Protein AF-A0A7J8R2Y4-F1 (afdb_monomer_lite)

Organism: Gossypium davidsonii (NCBI:txid34287)

pLDDT: mean 79.08, std 17.57, range [30.62, 96.31]

InterPro domains:
  IPR013698 Squalene epoxidase [PF08491] (154-190)
  IPR036188 FAD/NAD(P)-binding domain superfamily [SSF51905] (24-170)
  IPR040125 Squalene monooxygenase [PTHR10835] (8-190)

Radius of gyration: 21.34 Å; chains: 1; bounding box: 46×31×68 Å

Foldseek 3Di:
DDADDDDPDDDDDPPPDQDEAEAEADFAAAPDLAQDQDPPPQKAFLVRVVVCVVLVLQPPQPWDFDFWDWDDDPNDIDIGGDPQVPHDPSRGMTGGGRRSSNNSNHVSQVPDPSHDGDYFAWQEFDDDPNDTQWTWTQHPVRDIDIHGDPHPYYHYHSPPPDNYVVVVDPDDDDDPDDDDDDDDPPDDDPDDDD

Sequence (194 aa):
EYCLNKTRNRKVDRRNAIEVIIVVAGSALAYTLGKPDKIVGELLQPGGYLKLLELDCVHEINAQRVFSYVLYKNGKNTRLSYTLKHFQSDVAGRSFHNGRFIQRMRHKAASLPNVSIEQGIMTSLIEENGTIKGVQYKTKGGRESSSYICSPYYIVCDNCFSNLRHSLCNPKVNVPSYFVSLVLENCKLLLVSK

Secondary structure (DSSP, 8-state):
--------S----TTS---EEEE-SSSSSSS-SSPP--SSS-EE-HHHHHHHHTTT-SSSS-PEEE-EEEEEETTEEEEEE---TTS-TT--EEE--HHHHHHHHHHHHHTSTT------EEEEEEEETTEEEEEEEE-TTS-EEEEE---SEEEE---TT-SSHHHHS-------------PPSSPPPTT---

Structure (mmCIF, N/CA/C/O backbone):
data_AF-A0A7J8R2Y4-F1
#
_entry.id   AF-A0A7J8R2Y4-F1
#
loop_
_atom_site.group_PDB
_atom_site.id
_atom_site.type_symbol
_atom_site.label_atom_id
_atom_site.label_alt_id
_atom_site.label_comp_id
_atom_site.label_asym_id
_atom_site.label_entity_id
_atom_site.label_seq_id
_atom_site.pdbx_PDB_ins_code
_atom_site.Cartn_x
_atom_site.Cartn_y
_atom_site.Cartn_z
_atom_site.occupancy
_atom_site.B_iso_or_equiv
_atom_site.auth_seq_id
_atom_site.auth_comp_id
_atom_site.auth_asym_id
_atom_site.auth_atom_id
_atom_site.pdbx_PDB_model_num
ATOM 1 N N . GLU A 1 1 ? 14.809 4.491 -33.473 1.00 31.02 1 GLU A N 1
ATOM 2 C CA . GLU A 1 1 ? 14.796 3.341 -34.404 1.00 31.02 1 GLU A CA 1
ATOM 3 C C . GLU A 1 1 ? 15.362 2.033 -33.829 1.00 31.02 1 GLU A C 1
ATOM 5 O O . GLU A 1 1 ? 15.277 1.017 -34.496 1.00 31.02 1 GLU A O 1
ATOM 10 N N . TYR A 1 2 ? 15.820 1.983 -32.571 1.00 30.62 2 TYR A N 1
ATOM 11 C CA . TYR A 1 2 ? 16.224 0.732 -31.913 1.00 30.62 2 TYR A CA 1
ATOM 12 C C . TYR A 1 2 ? 15.491 0.568 -30.580 1.00 30.62 2 TYR A C 1
ATOM 14 O O . TYR A 1 2 ? 15.956 1.061 -29.565 1.00 30.62 2 TYR A O 1
ATOM 22 N N . CYS A 1 3 ? 14.321 -0.072 -30.589 1.00 33.41 3 CYS A N 1
ATOM 23 C CA . CYS A 1 3 ? 13.648 -0.598 -29.39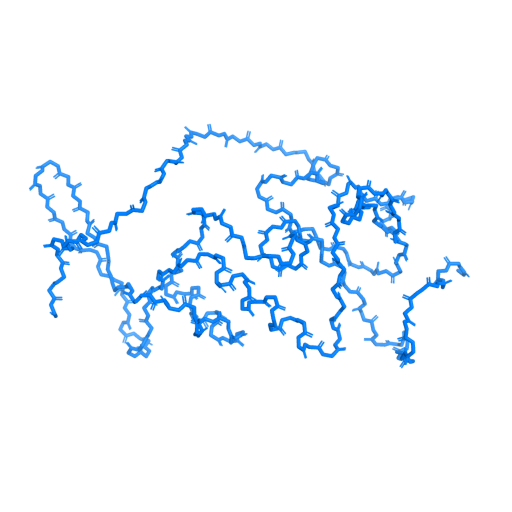2 1.00 33.41 3 CYS A CA 1
ATOM 24 C C . CYS A 1 3 ? 12.583 -1.611 -29.838 1.00 33.41 3 CYS A C 1
ATOM 26 O O . CYS A 1 3 ? 11.383 -1.361 -29.783 1.00 33.41 3 CYS A O 1
ATOM 28 N N . LEU A 1 4 ? 13.030 -2.752 -30.359 1.00 39.06 4 LEU A N 1
ATOM 29 C CA . LEU A 1 4 ? 12.187 -3.922 -30.576 1.00 39.06 4 LEU A CA 1
ATOM 30 C C . LEU A 1 4 ? 12.972 -5.136 -30.098 1.00 39.06 4 LEU A C 1
ATOM 32 O O . LEU A 1 4 ? 13.988 -5.471 -30.697 1.00 39.06 4 LEU A O 1
ATOM 36 N N . ASN A 1 5 ? 12.517 -5.745 -29.001 1.00 37.22 5 ASN A N 1
ATOM 37 C CA . ASN A 1 5 ? 12.321 -7.194 -28.878 1.00 37.22 5 ASN A CA 1
ATOM 38 C C . ASN A 1 5 ? 11.987 -7.589 -27.432 1.00 37.22 5 ASN A C 1
ATOM 40 O O . ASN A 1 5 ? 12.852 -8.051 -26.694 1.00 37.22 5 ASN A O 1
ATOM 44 N N . LYS A 1 6 ? 10.706 -7.481 -27.059 1.00 39.31 6 LYS A N 1
ATOM 45 C CA . LYS A 1 6 ? 9.957 -8.564 -26.393 1.00 39.31 6 LYS A CA 1
ATOM 46 C C . LYS A 1 6 ? 8.537 -8.111 -26.068 1.00 39.31 6 LYS A C 1
ATOM 48 O O . LYS A 1 6 ? 8.283 -7.514 -25.035 1.00 39.31 6 LYS A O 1
ATOM 53 N N . THR A 1 7 ? 7.590 -8.537 -26.887 1.00 36.56 7 THR A N 1
ATOM 54 C CA . THR A 1 7 ? 6.242 -8.832 -26.400 1.00 36.56 7 THR A CA 1
ATOM 55 C C . THR A 1 7 ? 5.723 -10.006 -27.209 1.00 36.56 7 THR A C 1
ATOM 57 O O . THR A 1 7 ? 5.643 -9.972 -28.435 1.00 36.56 7 THR A O 1
ATOM 60 N N . ARG A 1 8 ? 5.459 -11.113 -26.512 1.00 38.91 8 ARG A N 1
ATOM 61 C CA . ARG A 1 8 ? 4.866 -12.324 -27.080 1.00 38.91 8 ARG A CA 1
ATOM 62 C C . ARG A 1 8 ? 3.551 -11.965 -27.790 1.00 38.91 8 ARG A C 1
ATOM 64 O O . ARG A 1 8 ? 2.604 -11.539 -27.145 1.00 38.91 8 ARG A O 1
ATOM 71 N N . ASN A 1 9 ? 3.506 -12.196 -29.101 1.00 33.66 9 ASN A N 1
ATOM 72 C CA . ASN A 1 9 ? 2.323 -12.527 -29.908 1.00 33.66 9 ASN A CA 1
ATOM 73 C C . ASN A 1 9 ? 1.029 -11.701 -29.758 1.00 33.66 9 ASN A C 1
ATOM 75 O O . ASN A 1 9 ? -0.053 -12.240 -29.990 1.00 33.66 9 ASN A O 1
ATOM 79 N N . ARG A 1 10 ? 1.086 -10.392 -29.493 1.00 38.53 10 ARG A N 1
ATOM 80 C CA . ARG A 1 10 ? -0.065 -9.510 -29.766 1.00 38.53 10 ARG A CA 1
ATOM 81 C C . ARG A 1 10 ? 0.382 -8.227 -30.457 1.00 38.53 10 ARG A C 1
ATOM 83 O O . ARG A 1 10 ? 1.209 -7.491 -29.932 1.00 38.53 10 ARG A O 1
ATOM 90 N N . LYS A 1 11 ? -0.169 -7.973 -31.652 1.00 31.45 11 LYS A N 1
ATOM 91 C CA . LYS A 1 11 ? -0.080 -6.671 -32.326 1.00 31.45 11 LYS A CA 1
ATOM 92 C C . LYS A 1 11 ? -0.837 -5.659 -31.463 1.00 31.45 11 LYS A C 1
ATOM 94 O O . LYS A 1 11 ? -2.062 -5.688 -31.437 1.00 31.45 11 LYS A O 1
ATOM 99 N N . VAL A 1 12 ? -0.112 -4.806 -30.749 1.00 43.75 12 VAL A N 1
ATOM 100 C CA . VAL A 1 12 ? -0.681 -3.627 -30.089 1.00 43.75 12 VAL A CA 1
ATOM 101 C C . VAL A 1 12 ? -0.644 -2.476 -31.096 1.00 43.75 12 VAL A C 1
ATOM 103 O O . VAL A 1 12 ? 0.396 -2.220 -31.708 1.00 43.75 12 VAL A O 1
ATOM 106 N N . ASP A 1 13 ? -1.790 -1.829 -31.319 1.00 38.00 13 ASP A N 1
ATOM 107 C CA . ASP A 1 13 ? -1.894 -0.654 -32.185 1.00 38.00 13 ASP A CA 1
ATOM 108 C C . ASP A 1 13 ? -1.069 0.501 -31.595 1.00 38.00 13 ASP A C 1
ATOM 110 O O . ASP A 1 13 ? -1.286 0.952 -30.469 1.00 38.00 13 ASP A O 1
ATOM 114 N N . ARG A 1 14 ? -0.076 0.952 -32.367 1.00 47.59 14 ARG A N 1
ATOM 115 C CA . ARG A 1 14 ? 1.013 1.835 -31.926 1.00 47.59 14 ARG A CA 1
ATOM 116 C C . ARG A 1 14 ? 0.578 3.279 -31.674 1.00 47.59 14 ARG A C 1
ATOM 118 O O . ARG A 1 14 ? 1.374 4.048 -31.149 1.00 47.59 14 ARG A O 1
ATOM 125 N N . ARG A 1 15 ? -0.639 3.672 -32.066 1.00 40.38 15 ARG A N 1
ATOM 126 C CA . ARG A 1 15 ? -1.083 5.076 -31.973 1.00 40.38 15 ARG A CA 1
ATOM 127 C C . ARG A 1 15 ? -1.743 5.441 -30.642 1.00 40.38 15 ARG A C 1
ATOM 129 O O . ARG A 1 15 ? -1.793 6.623 -30.337 1.00 40.38 15 ARG A O 1
ATOM 136 N N . ASN A 1 16 ? -2.177 4.459 -29.845 1.00 36.16 16 ASN A N 1
ATOM 137 C CA . ASN A 1 16 ? -2.926 4.695 -28.598 1.00 36.16 16 ASN A CA 1
ATOM 138 C C . ASN A 1 16 ? -2.382 3.941 -27.367 1.00 36.16 16 ASN A C 1
ATOM 140 O O . ASN A 1 16 ? -3.009 3.959 -26.309 1.00 36.16 16 ASN A O 1
ATOM 144 N N . ALA A 1 17 ? -1.235 3.265 -27.473 1.00 45.03 17 ALA A N 1
ATOM 145 C CA . ALA A 1 17 ? -0.653 2.526 -26.356 1.00 45.03 17 ALA A CA 1
ATOM 146 C C . ALA A 1 17 ? 0.289 3.422 -25.540 1.00 45.03 17 ALA A C 1
ATOM 148 O O . ALA A 1 17 ? 1.460 3.581 -25.877 1.00 45.03 17 ALA A O 1
ATOM 149 N N . ILE A 1 18 ? -0.217 4.005 -24.451 1.00 52.28 18 ILE A N 1
ATOM 150 C CA . ILE A 1 18 ? 0.649 4.551 -23.401 1.00 52.28 18 ILE A CA 1
ATOM 151 C C . ILE A 1 18 ? 1.153 3.355 -22.591 1.00 52.28 18 ILE A C 1
ATOM 153 O O . ILE A 1 18 ? 0.448 2.836 -21.728 1.00 52.28 18 ILE A O 1
ATOM 157 N N . GLU A 1 19 ? 2.365 2.890 -22.882 1.00 55.72 19 GLU A N 1
ATOM 158 C CA . GLU A 1 19 ? 3.060 1.975 -21.978 1.00 55.72 19 GLU A CA 1
ATOM 159 C C . GLU A 1 19 ? 3.431 2.763 -20.720 1.00 55.72 19 GLU A C 1
ATOM 161 O O . GLU A 1 19 ? 4.116 3.777 -20.812 1.00 55.72 19 GLU A O 1
ATOM 166 N N . VAL A 1 20 ? 2.957 2.338 -19.549 1.00 56.91 20 VAL A N 1
ATOM 167 C CA . VAL A 1 20 ? 3.334 2.908 -18.248 1.00 56.91 20 VAL A CA 1
ATOM 168 C C . VAL A 1 20 ? 4.030 1.814 -17.460 1.00 56.91 20 VAL A C 1
ATOM 170 O O . VAL A 1 20 ? 3.440 0.762 -17.208 1.00 56.91 20 VAL A O 1
ATOM 173 N N . ILE A 1 21 ? 5.271 2.053 -17.046 1.00 59.53 21 ILE A N 1
ATOM 174 C CA . ILE A 1 21 ? 5.995 1.097 -16.205 1.00 59.53 21 ILE A CA 1
ATOM 175 C C . ILE A 1 21 ? 5.813 1.504 -14.759 1.00 59.53 21 ILE A C 1
ATOM 177 O O . ILE A 1 21 ? 6.258 2.574 -14.349 1.00 59.53 21 ILE A O 1
ATOM 181 N N . ILE A 1 22 ? 5.200 0.623 -13.974 1.00 59.84 22 ILE A N 1
ATOM 182 C CA . ILE A 1 22 ? 5.113 0.792 -12.528 1.00 59.84 22 ILE A CA 1
ATOM 183 C C . ILE A 1 22 ? 6.164 -0.102 -11.877 1.00 59.84 22 ILE A C 1
ATOM 185 O O . ILE A 1 22 ? 6.022 -1.323 -11.789 1.00 59.84 22 ILE A O 1
ATOM 189 N N . VAL A 1 23 ? 7.229 0.520 -11.392 1.00 54.66 23 VAL A N 1
ATOM 190 C CA . VAL A 1 23 ? 8.287 -0.135 -10.630 1.00 54.66 23 VAL A CA 1
ATOM 191 C C . VAL A 1 23 ? 7.820 -0.267 -9.186 1.00 54.66 23 VAL A C 1
ATOM 193 O O . VAL A 1 23 ? 7.888 0.685 -8.414 1.00 54.66 23 VAL A O 1
ATOM 196 N N . VAL A 1 24 ? 7.325 -1.446 -8.804 1.00 54.19 24 VAL A N 1
ATOM 197 C CA . VAL A 1 24 ? 6.809 -1.678 -7.446 1.00 54.19 24 VAL A CA 1
ATOM 198 C C . VAL A 1 24 ? 7.671 -2.659 -6.670 1.00 54.19 24 VAL A C 1
ATOM 200 O O . VAL A 1 24 ? 7.418 -3.867 -6.688 1.00 54.19 24 VAL A O 1
ATOM 203 N N . ALA A 1 25 ? 8.608 -2.152 -5.870 1.00 48.44 25 ALA A N 1
ATOM 204 C CA . ALA A 1 25 ? 9.177 -2.962 -4.800 1.00 48.44 25 ALA A CA 1
ATOM 205 C C . ALA A 1 25 ? 8.271 -2.894 -3.556 1.00 48.44 25 ALA A C 1
ATOM 207 O O . ALA A 1 25 ? 8.458 -2.036 -2.708 1.00 48.44 25 ALA A O 1
ATOM 208 N N . GLY A 1 26 ? 7.271 -3.779 -3.420 1.00 47.34 26 GLY A N 1
ATOM 209 C CA . GLY A 1 26 ? 6.787 -4.173 -2.082 1.00 47.34 26 GLY A CA 1
ATOM 210 C C . GLY A 1 26 ? 5.311 -4.011 -1.707 1.00 47.34 26 GLY A C 1
ATOM 211 O O . GLY A 1 26 ? 4.992 -4.394 -0.581 1.00 47.34 26 GLY A O 1
ATOM 212 N N . SER A 1 27 ? 4.414 -3.502 -2.559 1.00 44.28 27 SER A N 1
ATOM 213 C CA . SER A 1 27 ? 3.004 -3.331 -2.132 1.00 44.28 27 SER A CA 1
ATOM 214 C C . SER A 1 27 ? 1.924 -3.428 -3.213 1.00 44.28 27 SER A C 1
ATOM 216 O O . SER A 1 27 ? 0.761 -3.489 -2.859 1.00 44.28 27 SER A O 1
ATOM 218 N N . ALA A 1 28 ? 2.240 -3.544 -4.504 1.00 42.62 28 ALA A N 1
ATOM 219 C CA . ALA A 1 28 ? 1.185 -3.747 -5.506 1.00 42.62 28 ALA A CA 1
ATOM 220 C C . ALA A 1 28 ? 1.566 -4.673 -6.664 1.00 42.62 28 ALA A C 1
ATOM 222 O O . ALA A 1 28 ? 0.746 -5.515 -6.997 1.00 42.62 28 ALA A O 1
ATOM 223 N N . LEU A 1 29 ? 2.779 -4.609 -7.240 1.00 47.06 29 LEU A N 1
ATOM 224 C CA . LEU A 1 29 ? 2.995 -5.255 -8.550 1.00 47.06 29 LEU A CA 1
ATOM 225 C C . LEU A 1 29 ? 4.285 -6.063 -8.798 1.00 47.06 29 LEU A C 1
ATOM 227 O O . LEU A 1 29 ? 4.238 -6.851 -9.730 1.00 47.06 29 LEU A O 1
ATOM 231 N N . ALA A 1 30 ? 5.386 -5.993 -8.024 1.00 46.19 30 ALA A N 1
ATOM 232 C CA . ALA A 1 30 ? 6.593 -6.751 -8.445 1.00 46.19 30 ALA A CA 1
ATOM 233 C C . ALA A 1 30 ? 7.524 -7.353 -7.370 1.00 46.19 30 ALA A C 1
ATOM 235 O O . ALA A 1 30 ? 8.385 -8.164 -7.707 1.00 46.19 30 ALA A O 1
ATOM 236 N N . TYR A 1 31 ? 7.355 -7.073 -6.075 1.00 47.47 31 TYR A N 1
ATOM 237 C CA . TYR A 1 31 ? 8.226 -7.685 -5.056 1.00 47.47 31 TYR A CA 1
ATOM 238 C C . TYR A 1 31 ? 7.649 -8.996 -4.528 1.00 47.47 31 TYR A C 1
ATOM 240 O O . TYR A 1 31 ? 6.675 -8.950 -3.780 1.00 47.47 31 TYR A O 1
ATOM 248 N N . THR A 1 32 ? 8.255 -10.111 -4.958 1.00 54.44 32 THR A N 1
ATOM 249 C CA . THR A 1 32 ? 7.901 -11.517 -4.673 1.00 54.44 32 THR A CA 1
ATOM 250 C C . THR A 1 32 ? 6.415 -11.847 -4.877 1.00 54.44 32 THR A C 1
ATOM 252 O O . THR A 1 32 ? 5.540 -11.349 -4.182 1.00 54.44 32 THR A O 1
ATOM 255 N N . LEU A 1 33 ? 6.092 -12.752 -5.811 1.00 57.50 33 LEU A N 1
ATOM 256 C CA . LEU A 1 33 ? 4.698 -13.183 -6.042 1.00 57.50 33 LEU A CA 1
ATOM 257 C C . LEU A 1 33 ? 4.049 -13.871 -4.822 1.00 57.50 33 LEU A C 1
ATOM 259 O O . LEU A 1 33 ? 2.834 -14.038 -4.788 1.00 57.50 33 LEU A O 1
ATOM 263 N N . GLY A 1 34 ? 4.837 -14.237 -3.807 1.00 65.44 34 GLY A N 1
ATOM 264 C CA . GLY A 1 34 ? 4.325 -14.722 -2.529 1.00 65.44 34 GLY A CA 1
ATOM 265 C C . GLY A 1 34 ? 3.565 -13.651 -1.743 1.00 65.44 34 GLY A C 1
ATOM 266 O O . GLY A 1 34 ? 3.731 -12.447 -1.954 1.00 65.44 34 GLY A O 1
ATOM 267 N N . LYS A 1 35 ? 2.729 -14.109 -0.810 1.00 73.69 35 LYS A N 1
ATOM 268 C CA . LYS A 1 35 ? 2.004 -13.255 0.131 1.00 73.69 35 LYS A CA 1
ATOM 269 C C . LYS A 1 35 ? 3.007 -12.518 1.040 1.00 73.69 35 LYS A C 1
ATOM 271 O O . LYS A 1 35 ? 3.772 -13.193 1.726 1.00 73.69 35 LYS A O 1
ATOM 276 N N . PRO A 1 36 ? 3.018 -11.172 1.072 1.00 77.19 36 PRO A N 1
ATOM 277 C CA . PRO A 1 36 ? 3.853 -10.431 2.012 1.00 77.19 36 PRO A CA 1
ATOM 278 C C . PRO A 1 36 ? 3.469 -10.728 3.463 1.00 77.19 36 PRO A C 1
ATOM 280 O O . PRO A 1 36 ? 2.281 -10.797 3.782 1.00 77.19 36 PRO A O 1
ATOM 283 N N . ASP A 1 37 ? 4.471 -10.831 4.329 1.00 83.25 37 ASP A N 1
ATOM 284 C CA . ASP A 1 37 ? 4.294 -10.884 5.778 1.00 83.25 37 ASP A CA 1
ATOM 285 C C . ASP A 1 37 ? 4.874 -9.604 6.388 1.00 83.25 37 ASP A C 1
ATOM 287 O O . ASP A 1 37 ? 6.088 -9.387 6.382 1.00 83.25 37 ASP A O 1
ATOM 291 N N . LYS A 1 38 ? 3.990 -8.668 6.742 1.00 83.94 38 LYS A N 1
ATOM 292 C CA . LYS A 1 38 ? 4.334 -7.302 7.155 1.00 83.94 38 LYS A CA 1
ATOM 293 C C . LYS A 1 38 ? 3.298 -6.785 8.143 1.00 83.94 38 LYS A C 1
ATOM 295 O O . LYS A 1 38 ? 2.108 -6.983 7.943 1.00 83.94 38 LYS A O 1
ATOM 300 N N . ILE A 1 39 ? 3.766 -6.003 9.112 1.00 84.94 39 ILE A N 1
ATOM 301 C CA . ILE A 1 39 ? 2.928 -5.347 10.130 1.00 84.94 39 ILE A CA 1
ATOM 302 C C . ILE A 1 39 ? 2.321 -4.015 9.651 1.00 84.94 39 ILE A C 1
ATOM 304 O O . ILE A 1 39 ? 1.485 -3.417 10.320 1.00 84.94 39 ILE A O 1
ATOM 308 N N . VAL A 1 40 ? 2.793 -3.492 8.515 1.00 87.88 40 VAL A N 1
ATOM 309 C CA . VAL A 1 40 ? 2.416 -2.169 7.999 1.00 87.88 40 VAL A CA 1
ATOM 310 C C . VAL A 1 40 ? 1.207 -2.291 7.077 1.00 87.88 40 VAL A C 1
ATOM 312 O O . VAL A 1 40 ? 1.150 -3.184 6.236 1.00 87.88 40 VAL A O 1
ATOM 315 N N . GLY A 1 41 ? 0.278 -1.336 7.172 1.00 88.44 41 GLY A N 1
ATOM 316 C CA . GLY A 1 41 ? -0.846 -1.233 6.236 1.00 88.44 41 GLY A CA 1
ATOM 317 C C . GLY A 1 41 ? -1.939 -2.275 6.474 1.00 88.44 41 GLY A C 1
ATOM 318 O O . GLY A 1 41 ? -2.514 -2.780 5.513 1.00 88.44 41 GLY A O 1
ATOM 319 N N . GLU A 1 42 ? -2.195 -2.605 7.741 1.00 92.81 42 GLU A N 1
ATOM 320 C CA . GLU A 1 42 ? -3.251 -3.537 8.162 1.00 92.81 42 GLU A CA 1
ATOM 321 C C . GLU A 1 42 ? -4.560 -2.843 8.561 1.00 92.81 42 GLU A C 1
ATOM 323 O O . GLU A 1 42 ? -5.536 -3.518 8.859 1.00 92.81 42 GLU A O 1
ATOM 328 N N . LEU A 1 43 ? -4.616 -1.505 8.541 1.00 94.12 43 LEU A N 1
ATOM 329 C CA . LEU A 1 43 ? -5.827 -0.737 8.832 1.00 94.12 43 LEU A CA 1
ATOM 330 C C . LEU A 1 43 ? -6.109 0.293 7.740 1.00 94.12 43 LEU A C 1
ATOM 332 O O . LEU A 1 43 ? -5.338 1.227 7.520 1.00 94.12 43 LEU A O 1
ATOM 336 N N . LEU A 1 44 ? -7.263 0.147 7.104 1.00 93.06 44 LEU A N 1
ATOM 337 C CA . LEU A 1 44 ? -7.790 1.055 6.103 1.00 93.06 44 LEU A CA 1
ATOM 338 C C . LEU A 1 44 ? -8.853 1.960 6.726 1.00 93.06 44 LEU A C 1
ATOM 340 O O . LEU A 1 44 ? -9.829 1.485 7.308 1.00 93.06 44 LEU A O 1
ATOM 344 N N . GLN A 1 45 ? -8.673 3.271 6.583 1.00 93.75 45 GLN A N 1
ATOM 345 C CA . GLN A 1 45 ? -9.659 4.260 7.025 1.00 93.75 45 GLN A CA 1
ATOM 346 C C . GLN A 1 45 ? -10.924 4.206 6.149 1.00 93.75 45 GLN A C 1
ATOM 348 O O . GLN A 1 45 ? -10.819 3.825 4.980 1.00 93.75 45 GLN A O 1
ATOM 353 N N . PRO A 1 46 ? -12.099 4.653 6.641 1.00 93.25 46 PRO A N 1
ATOM 354 C CA . PRO A 1 46 ? -13.345 4.636 5.866 1.00 93.25 46 PRO A CA 1
ATOM 355 C C . PRO A 1 46 ? -13.230 5.283 4.476 1.00 93.25 46 PRO A C 1
ATOM 357 O O . PRO A 1 46 ? -13.707 4.727 3.493 1.00 93.25 46 PRO A O 1
ATOM 360 N N . GLY A 1 47 ? -12.531 6.419 4.365 1.00 90.94 47 GLY A N 1
ATOM 361 C CA . GLY A 1 47 ? -12.302 7.079 3.074 1.00 90.94 47 GLY A CA 1
ATOM 362 C C . GLY A 1 47 ? -11.442 6.253 2.110 1.00 90.94 47 GLY A C 1
ATOM 363 O O . GLY A 1 47 ? -11.731 6.188 0.919 1.00 90.94 47 GLY A O 1
ATOM 364 N N . GLY A 1 48 ? -10.422 5.560 2.627 1.00 89.94 48 GLY A N 1
ATOM 365 C CA . GLY A 1 48 ? -9.614 4.636 1.829 1.00 89.94 48 GLY A CA 1
ATOM 366 C C . GLY A 1 48 ? -10.407 3.402 1.398 1.00 89.94 48 GLY A C 1
ATOM 367 O O . GLY A 1 48 ? -10.255 2.938 0.272 1.00 89.94 48 GLY A O 1
ATOM 368 N N . TYR A 1 49 ? -11.300 2.909 2.259 1.00 90.81 49 TYR A N 1
ATOM 369 C CA . TYR A 1 49 ? -12.224 1.825 1.928 1.00 90.81 49 TYR A CA 1
ATOM 370 C C . TYR A 1 49 ? -13.158 2.208 0.780 1.00 90.81 49 TYR A C 1
ATOM 372 O O . TYR A 1 49 ? -13.245 1.459 -0.188 1.00 90.81 49 TYR A O 1
ATOM 380 N N . LEU A 1 50 ? -13.760 3.399 0.828 1.00 89.38 50 LEU A N 1
ATOM 381 C CA . LEU A 1 50 ? -14.593 3.917 -0.262 1.00 89.38 50 LEU A CA 1
ATOM 382 C C . LEU A 1 50 ? -13.848 3.959 -1.598 1.00 89.38 50 LEU A C 1
ATOM 384 O O . LEU A 1 50 ? -14.390 3.546 -2.616 1.00 89.38 50 LEU A O 1
ATOM 388 N N . LYS A 1 51 ? -12.590 4.407 -1.592 1.00 87.44 51 LYS A N 1
ATOM 389 C CA . LYS A 1 51 ? -11.776 4.459 -2.813 1.00 87.44 51 LYS A CA 1
ATOM 390 C C . LYS A 1 51 ? -11.400 3.075 -3.333 1.00 87.44 51 LYS A C 1
ATOM 392 O O . LYS A 1 51 ? -11.383 2.856 -4.536 1.00 87.44 51 LYS A O 1
ATOM 397 N N . LEU A 1 52 ? -11.116 2.130 -2.443 1.00 87.56 52 LEU A N 1
ATOM 398 C CA . LEU A 1 52 ? -10.719 0.776 -2.831 1.00 87.56 52 LEU A CA 1
ATOM 399 C C . LEU A 1 52 ? -11.901 -0.151 -3.154 1.00 87.56 52 LEU A C 1
ATOM 401 O O . LEU A 1 52 ? -11.682 -1.199 -3.765 1.00 87.56 52 LEU A O 1
ATOM 405 N N . LEU A 1 53 ? -13.133 0.233 -2.805 1.00 87.12 53 LEU A N 1
ATOM 406 C CA . LEU A 1 53 ? -14.347 -0.407 -3.317 1.00 87.12 53 LEU A CA 1
ATOM 407 C C . LEU A 1 53 ? -14.428 -0.299 -4.844 1.00 87.12 53 LEU A C 1
ATOM 409 O O . LEU A 1 53 ? -14.745 -1.285 -5.501 1.00 87.12 53 LEU A O 1
ATOM 413 N N . GLU A 1 54 ? -14.048 0.852 -5.410 1.00 85.88 54 GLU A N 1
ATOM 414 C CA . GLU A 1 54 ? -14.015 1.077 -6.865 1.00 85.88 54 GLU A CA 1
ATOM 415 C C . GLU A 1 54 ? -13.040 0.118 -7.585 1.00 85.88 54 GLU A C 1
ATOM 417 O O . GLU A 1 54 ? -13.214 -0.181 -8.764 1.00 85.88 54 GLU A O 1
ATOM 422 N N . LEU A 1 55 ? -12.029 -0.399 -6.873 1.00 81.19 55 LEU A N 1
ATOM 423 C CA . LEU A 1 55 ? -11.013 -1.310 -7.413 1.00 81.19 55 LEU A CA 1
ATOM 424 C C . LEU A 1 55 ? -11.308 -2.796 -7.159 1.00 81.19 55 LEU A C 1
ATOM 426 O O . LEU A 1 55 ? -10.550 -3.644 -7.636 1.00 81.19 55 LEU A O 1
ATOM 430 N N . ASP A 1 56 ? -12.371 -3.135 -6.419 1.00 84.56 56 ASP A N 1
ATOM 431 C CA . ASP A 1 56 ? -12.766 -4.525 -6.135 1.00 84.56 56 ASP A CA 1
ATOM 432 C C . ASP A 1 56 ? -11.616 -5.369 -5.524 1.00 84.56 56 ASP A C 1
ATOM 434 O O . ASP A 1 56 ? -11.289 -6.486 -5.939 1.00 84.56 56 ASP A O 1
ATOM 438 N N . CYS A 1 57 ? -10.927 -4.780 -4.539 1.00 84.94 57 CYS A N 1
ATOM 439 C CA . CYS A 1 57 ? -9.763 -5.387 -3.873 1.00 84.94 57 CYS A CA 1
ATOM 440 C C . CYS A 1 57 ? -9.929 -5.572 -2.357 1.00 84.94 57 CYS A C 1
ATOM 442 O O . CYS A 1 57 ? -9.006 -6.030 -1.686 1.00 84.94 57 CYS A O 1
ATOM 444 N N . VAL A 1 58 ? -11.088 -5.205 -1.807 1.00 86.94 58 VAL A N 1
ATOM 445 C CA . VAL A 1 58 ? -11.358 -5.178 -0.354 1.00 86.94 58 VAL A CA 1
ATOM 446 C C . VAL A 1 58 ? -12.258 -6.319 0.124 1.00 86.94 58 VAL A C 1
ATOM 448 O O . VAL A 1 58 ? -12.492 -6.462 1.324 1.00 86.94 58 VAL A O 1
ATOM 451 N N . HIS A 1 59 ? -12.739 -7.147 -0.802 1.00 87.06 59 HIS A N 1
ATOM 452 C CA . HIS A 1 59 ? -13.486 -8.367 -0.513 1.00 87.06 59 HIS A CA 1
ATOM 453 C C . HIS A 1 59 ? -12.536 -9.567 -0.391 1.00 87.06 59 HIS A C 1
ATOM 455 O O . HIS A 1 59 ? -11.413 -9.530 -0.885 1.00 87.06 59 HIS A O 1
ATOM 461 N N . GLU A 1 60 ? -12.976 -10.623 0.303 1.00 87.56 60 GLU A N 1
ATOM 462 C CA . GLU A 1 60 ? -12.245 -11.904 0.432 1.00 87.56 60 GLU A CA 1
ATOM 463 C C . GLU A 1 60 ? -10.884 -11.823 1.156 1.00 87.56 60 GLU A C 1
ATOM 465 O O . GLU A 1 60 ? -10.106 -12.773 1.161 1.00 87.56 60 GLU A O 1
ATOM 470 N N . ILE A 1 61 ? -10.597 -10.714 1.842 1.00 91.38 61 ILE A N 1
ATOM 471 C CA . ILE A 1 61 ? -9.359 -10.532 2.625 1.00 91.38 61 ILE A CA 1
ATOM 472 C C . ILE A 1 61 ? -9.543 -10.819 4.123 1.00 91.38 61 ILE A C 1
ATOM 474 O O . ILE A 1 61 ? -8.611 -10.638 4.910 1.00 91.38 61 ILE A O 1
ATOM 478 N N . ASN A 1 62 ? -10.732 -11.299 4.517 1.00 91.38 62 ASN A N 1
ATOM 479 C CA . ASN A 1 62 ? -11.154 -11.495 5.909 1.00 91.38 62 ASN A CA 1
ATOM 480 C C . ASN A 1 62 ? -11.023 -10.211 6.750 1.00 91.38 62 ASN A C 1
ATOM 482 O O . ASN A 1 62 ? -10.501 -10.234 7.867 1.00 91.38 62 ASN A O 1
ATOM 486 N N . ALA A 1 63 ? -11.429 -9.077 6.174 1.00 93.06 63 ALA A N 1
ATOM 487 C CA . ALA A 1 63 ? -11.349 -7.798 6.857 1.00 93.06 63 ALA A CA 1
ATOM 488 C C . ALA A 1 63 ? -12.380 -7.694 7.984 1.00 93.06 63 ALA A C 1
ATOM 490 O O . ALA A 1 63 ? -13.563 -7.971 7.799 1.00 93.06 63 ALA A O 1
ATOM 491 N N . GLN A 1 64 ? -11.925 -7.217 9.135 1.00 92.69 64 GLN A N 1
ATOM 492 C CA . GLN A 1 64 ? -12.755 -6.836 10.264 1.00 92.69 64 GLN A CA 1
ATOM 493 C C . GLN A 1 64 ? -13.200 -5.387 10.111 1.00 92.69 64 GLN A C 1
ATOM 495 O O . GLN A 1 64 ? -12.403 -4.510 9.771 1.00 92.69 64 GLN A O 1
ATOM 500 N N . ARG A 1 65 ? -14.476 -5.118 10.377 1.00 92.12 65 ARG A N 1
ATOM 501 C CA . ARG A 1 65 ? -15.000 -3.750 10.371 1.00 92.12 65 ARG A CA 1
ATOM 502 C C . ARG A 1 65 ? -14.518 -3.003 11.610 1.00 92.12 65 ARG A C 1
ATOM 504 O O . ARG A 1 65 ? -14.571 -3.530 12.717 1.00 92.12 65 ARG A O 1
ATOM 511 N N . VAL A 1 66 ? -14.083 -1.765 11.415 1.00 92.06 66 VAL A N 1
ATOM 512 C CA . VAL A 1 66 ? -13.635 -0.867 12.482 1.00 92.06 66 VAL A CA 1
ATOM 513 C C . VAL A 1 66 ? -14.538 0.357 12.474 1.00 92.06 66 VAL A C 1
ATOM 515 O O . VAL A 1 66 ? -14.557 1.110 11.507 1.00 92.06 66 VAL A O 1
ATOM 518 N N . PHE A 1 67 ? -15.310 0.550 13.540 1.00 90.44 67 PHE A N 1
ATOM 519 C CA . PHE A 1 67 ? -16.295 1.639 13.637 1.00 90.44 67 PHE A CA 1
ATOM 520 C C . PHE A 1 67 ? -15.801 2.832 14.458 1.00 90.44 67 PHE A C 1
ATOM 522 O O . PHE A 1 67 ? -16.333 3.938 14.360 1.00 90.44 67 PHE A O 1
ATOM 529 N N . SER A 1 68 ? -14.809 2.598 15.310 1.00 90.31 68 SER A N 1
ATOM 530 C CA . SER A 1 68 ? -14.331 3.572 16.278 1.00 90.31 68 SER A CA 1
ATOM 531 C C . SER A 1 68 ? -12.972 3.170 16.827 1.00 90.31 68 SER A C 1
ATOM 533 O O . SER A 1 68 ? -12.606 1.996 16.788 1.00 90.31 68 SER A O 1
ATOM 535 N N . TYR A 1 69 ? -12.297 4.131 17.443 1.00 90.81 69 TYR A N 1
ATOM 536 C CA . TYR A 1 69 ? -11.158 3.905 18.323 1.00 90.81 69 TYR A CA 1
ATOM 537 C C . TYR A 1 69 ? -11.561 4.110 19.778 1.00 90.81 69 TYR A C 1
ATOM 539 O O . TYR A 1 69 ? -12.510 4.839 20.071 1.00 90.81 69 TYR A O 1
ATOM 547 N N . VAL A 1 70 ? -10.805 3.511 20.691 1.00 91.56 70 VAL A N 1
ATOM 548 C CA . VAL A 1 70 ? -10.842 3.879 22.106 1.00 91.56 70 VAL A CA 1
ATOM 549 C C . VAL A 1 70 ? -9.481 4.433 22.485 1.00 91.56 70 VAL A C 1
ATOM 551 O O . VAL A 1 70 ? -8.459 3.797 22.235 1.00 91.56 70 VAL A O 1
ATOM 554 N N . LEU A 1 71 ? -9.475 5.614 23.096 1.00 92.56 71 LEU A N 1
ATOM 555 C CA . LEU A 1 71 ? -8.282 6.195 23.692 1.00 92.56 71 LEU A CA 1
ATOM 556 C C . LEU A 1 71 ? -8.279 5.916 25.189 1.00 92.56 71 LEU A C 1
ATOM 558 O O . LEU A 1 71 ? -9.261 6.216 25.865 1.00 92.56 71 LEU A O 1
ATOM 562 N N . TYR A 1 72 ? -7.166 5.396 25.699 1.00 91.00 72 TYR A N 1
ATOM 563 C CA . TYR A 1 72 ? -6.933 5.173 27.123 1.00 91.00 72 TYR A CA 1
ATOM 564 C C . TYR A 1 72 ? -5.831 6.117 27.608 1.00 91.00 72 TYR A C 1
ATOM 566 O O . TYR A 1 72 ? -4.756 6.173 27.011 1.00 91.00 72 TYR A O 1
ATOM 574 N N . LYS A 1 73 ? -6.086 6.870 28.682 1.00 94.38 73 LYS A N 1
ATOM 575 C CA . LYS A 1 73 ? -5.099 7.770 29.297 1.00 94.38 73 LYS A CA 1
ATOM 576 C C . LYS A 1 73 ? -5.387 7.926 30.787 1.00 94.38 73 LYS A C 1
ATOM 578 O O . LYS A 1 73 ? -6.487 8.323 31.160 1.00 94.38 73 LYS A O 1
ATOM 583 N N . ASN A 1 74 ? -4.390 7.660 31.634 1.00 95.25 74 ASN A N 1
ATOM 584 C CA . ASN A 1 74 ? -4.450 7.863 33.090 1.00 95.25 74 ASN A CA 1
ATOM 585 C C . ASN A 1 74 ? -5.691 7.219 33.746 1.00 95.25 74 ASN A C 1
ATOM 587 O O . ASN A 1 74 ? -6.428 7.880 34.474 1.00 95.25 74 ASN A O 1
ATOM 591 N N . GLY A 1 75 ? -5.979 5.956 33.412 1.00 92.12 75 GLY A N 1
ATOM 592 C CA . GLY A 1 75 ? -7.145 5.217 33.923 1.00 92.12 75 GLY A CA 1
ATOM 593 C C . GLY A 1 75 ? -8.502 5.649 33.349 1.00 92.12 75 GLY A C 1
ATOM 594 O O . GLY A 1 75 ? -9.510 5.000 33.613 1.00 92.12 75 GLY A O 1
ATOM 595 N N . LYS A 1 76 ? -8.550 6.708 32.533 1.00 93.06 76 LYS A N 1
ATOM 596 C CA . LYS A 1 76 ? -9.754 7.157 31.824 1.00 93.06 76 LYS A CA 1
ATOM 597 C C . LYS A 1 76 ? -9.757 6.626 30.397 1.00 93.06 76 LYS A C 1
ATOM 599 O O . LYS A 1 76 ? -8.699 6.387 29.811 1.00 93.06 76 LYS A O 1
ATOM 604 N N . ASN A 1 77 ? -10.949 6.480 29.828 1.00 92.25 77 ASN A N 1
ATOM 605 C CA . ASN A 1 77 ? -11.114 6.129 28.426 1.00 92.25 77 ASN A CA 1
ATOM 606 C C . ASN A 1 77 ? -12.173 7.000 27.742 1.00 92.25 77 ASN A C 1
ATOM 608 O O . ASN A 1 77 ? -13.046 7.564 28.399 1.00 92.25 77 ASN A O 1
ATOM 612 N N . THR A 1 78 ? -12.062 7.130 26.423 1.00 92.38 78 THR A N 1
ATOM 613 C CA . THR A 1 78 ? -13.083 7.756 25.579 1.00 92.38 78 THR A CA 1
ATOM 614 C C . THR A 1 78 ? -13.158 7.057 24.228 1.00 92.38 78 THR A C 1
ATOM 616 O O . THR A 1 78 ? -12.144 6.581 23.708 1.00 92.38 78 THR A O 1
ATOM 619 N N . ARG A 1 79 ? -14.362 6.992 23.655 1.00 90.56 79 ARG A N 1
ATOM 620 C CA . ARG A 1 79 ? -14.614 6.402 22.340 1.00 90.56 79 ARG A CA 1
ATOM 621 C C . ARG A 1 79 ? -14.621 7.492 21.275 1.00 90.56 79 ARG A C 1
ATOM 623 O O . ARG A 1 79 ? -15.385 8.448 21.358 1.00 90.56 79 ARG A O 1
ATOM 630 N N . LEU A 1 80 ? -13.816 7.299 20.238 1.00 91.62 80 LEU A N 1
ATOM 631 C CA . LEU A 1 80 ? -13.784 8.129 19.041 1.00 91.62 80 LEU A CA 1
ATOM 632 C C . LEU A 1 80 ? -14.428 7.370 17.884 1.00 91.62 80 LEU A C 1
ATOM 634 O O . LEU A 1 80 ? -13.783 6.562 17.216 1.00 91.62 80 LEU A O 1
ATOM 638 N N . SER A 1 81 ? -15.720 7.602 17.677 1.00 91.00 81 SER A N 1
ATOM 639 C CA . SER A 1 81 ? -16.466 7.011 16.565 1.00 91.00 81 SER A CA 1
ATOM 640 C C . SER A 1 81 ? -16.207 7.752 15.260 1.00 91.00 81 SER A C 1
ATOM 642 O O . SER A 1 81 ? -16.099 8.978 15.248 1.00 91.00 81 SER A O 1
ATOM 644 N N . TYR A 1 82 ? -16.149 7.015 14.151 1.00 91.00 82 TYR A N 1
ATOM 645 C CA . TYR A 1 82 ? -16.129 7.641 12.833 1.00 91.00 82 TYR A CA 1
ATOM 646 C C . TYR A 1 82 ? -17.449 8.379 12.567 1.00 91.00 82 TYR A C 1
ATOM 648 O O . TYR A 1 82 ? -18.536 7.839 12.784 1.00 91.00 82 TYR A O 1
ATOM 656 N N . THR A 1 83 ? -17.366 9.603 12.048 1.00 87.75 83 THR A N 1
ATOM 657 C CA . THR A 1 83 ? -18.543 10.385 11.647 1.00 87.75 83 THR A CA 1
ATOM 658 C C . THR A 1 83 ? -19.008 9.946 10.261 1.00 87.75 83 THR A C 1
ATOM 660 O O . THR A 1 83 ? -18.508 10.428 9.250 1.00 87.75 83 THR A O 1
ATOM 663 N N . LEU A 1 84 ? -19.962 9.013 10.212 1.00 83.25 84 LEU A N 1
ATOM 664 C CA . LEU A 1 84 ? -20.365 8.329 8.973 1.00 83.25 84 LEU A CA 1
ATOM 665 C C . LEU A 1 84 ? -21.800 8.642 8.515 1.00 83.25 84 LEU A C 1
ATOM 667 O O . LEU A 1 84 ? -22.339 7.951 7.662 1.00 83.25 84 LEU A O 1
ATOM 671 N N . LYS A 1 85 ? -22.426 9.693 9.060 1.00 75.81 85 LYS A N 1
ATOM 672 C CA . LYS A 1 85 ? -23.865 9.993 8.891 1.00 75.81 85 LYS A CA 1
ATOM 673 C C . LYS A 1 85 ? -24.335 10.167 7.438 1.00 75.81 85 LYS A C 1
ATOM 675 O O . LYS A 1 85 ? -25.518 10.010 7.174 1.00 75.81 85 LYS A O 1
ATOM 680 N N . HIS A 1 86 ? -23.430 10.501 6.520 1.00 81.44 86 HIS A N 1
ATOM 681 C CA . HIS A 1 86 ? -23.733 10.736 5.102 1.00 81.44 86 HIS A CA 1
ATOM 682 C C . HIS A 1 86 ? -23.319 9.575 4.190 1.00 81.44 86 HIS A C 1
ATOM 684 O O . HIS A 1 86 ? -23.379 9.699 2.970 1.00 81.44 86 HIS A O 1
ATOM 690 N N . PHE A 1 87 ? -22.869 8.461 4.766 1.00 81.69 87 PHE A N 1
ATOM 691 C CA . PHE A 1 87 ? -22.396 7.302 4.024 1.00 81.69 87 PHE A CA 1
ATOM 692 C C . PHE A 1 87 ? -23.334 6.111 4.214 1.00 81.69 87 PHE A C 1
ATOM 694 O O . PHE A 1 87 ? -24.094 6.040 5.179 1.00 81.69 87 PHE A O 1
ATOM 701 N N . GLN A 1 88 ? -23.277 5.162 3.278 1.00 77.50 88 GLN A N 1
ATOM 702 C CA . GLN A 1 88 ? -24.007 3.902 3.399 1.00 77.50 88 GLN A CA 1
ATOM 703 C C . GLN A 1 88 ? -23.591 3.146 4.669 1.00 77.50 88 GLN A C 1
ATOM 705 O O . GLN A 1 88 ? -22.460 3.268 5.139 1.00 77.50 88 GLN A O 1
ATOM 710 N N . SER A 1 89 ? -24.497 2.322 5.199 1.00 71.44 89 SER A N 1
ATOM 711 C CA . SER A 1 89 ? -24.324 1.620 6.480 1.00 71.44 89 SER A CA 1
ATOM 712 C C . SER A 1 89 ? -23.109 0.689 6.540 1.00 71.44 89 SER A C 1
ATOM 714 O O . SER A 1 89 ? -22.600 0.434 7.630 1.00 71.44 89 SER A O 1
ATOM 716 N N . ASP A 1 90 ? -22.615 0.195 5.401 1.00 80.62 90 ASP A N 1
ATOM 717 C CA . ASP A 1 90 ? -21.431 -0.671 5.377 1.00 80.62 90 ASP A CA 1
ATOM 718 C C . ASP A 1 90 ? -20.098 0.100 5.391 1.00 80.62 90 ASP A C 1
ATOM 720 O O . ASP A 1 90 ? -19.024 -0.482 5.589 1.00 80.62 90 ASP A O 1
ATOM 724 N N . VAL A 1 91 ? -20.131 1.424 5.230 1.00 87.50 91 VAL A N 1
ATOM 725 C CA . VAL A 1 91 ? -18.917 2.239 5.239 1.00 87.50 91 VAL A CA 1
ATOM 726 C C . VAL A 1 91 ? -18.363 2.284 6.656 1.00 87.50 91 VAL A C 1
ATOM 728 O O . VAL A 1 91 ? -18.946 2.874 7.553 1.00 87.50 91 VAL A O 1
ATOM 731 N N . ALA A 1 92 ? -17.208 1.659 6.856 1.00 91.56 92 ALA A N 1
ATOM 732 C CA . ALA A 1 92 ? -16.453 1.708 8.101 1.00 91.56 92 ALA A CA 1
ATOM 733 C C . ALA A 1 92 ? -14.972 1.460 7.793 1.00 91.56 92 ALA A C 1
ATOM 735 O O . ALA A 1 92 ? -14.620 1.076 6.674 1.00 91.56 92 ALA A O 1
ATOM 736 N N . GLY A 1 93 ? -14.096 1.638 8.780 1.00 93.19 93 GLY A N 1
ATOM 737 C CA . GLY A 1 93 ? -12.713 1.197 8.648 1.00 93.19 93 GLY A CA 1
ATOM 738 C C . GLY A 1 93 ? -12.645 -0.316 8.414 1.00 93.19 93 GLY A C 1
ATOM 739 O O . GLY A 1 93 ? -13.602 -1.052 8.691 1.00 93.19 93 GLY A O 1
ATOM 740 N N . ARG A 1 94 ? -11.522 -0.790 7.881 1.00 93.81 94 ARG A N 1
ATOM 741 C CA . ARG A 1 94 ? -11.272 -2.216 7.636 1.00 93.81 94 ARG A CA 1
ATOM 742 C C . ARG A 1 94 ? -9.893 -2.589 8.162 1.00 93.81 94 ARG A C 1
ATOM 744 O O . ARG A 1 94 ? -8.909 -2.018 7.712 1.00 93.81 94 ARG A O 1
ATOM 751 N N . SER A 1 95 ? -9.836 -3.528 9.100 1.00 94.19 95 SER A N 1
ATOM 752 C CA . SER A 1 95 ? -8.589 -4.125 9.587 1.00 94.19 95 SER A CA 1
ATOM 753 C C . SER A 1 95 ? -8.396 -5.510 8.977 1.00 94.19 95 SER A C 1
ATOM 755 O O . SER A 1 95 ? -9.360 -6.269 8.898 1.00 94.19 95 SER A O 1
ATOM 757 N N . PHE A 1 96 ? -7.203 -5.853 8.506 1.00 93.88 96 PHE A N 1
ATOM 758 C CA . PHE A 1 96 ? -6.935 -7.109 7.798 1.00 93.88 96 PHE A CA 1
ATOM 759 C C . PHE A 1 96 ? -5.442 -7.426 7.769 1.00 93.88 96 PHE A C 1
ATOM 761 O O . PHE A 1 96 ? -4.606 -6.540 7.890 1.00 93.88 96 PHE A O 1
ATOM 768 N N . HIS A 1 97 ? -5.101 -8.681 7.475 1.00 92.62 97 HIS A N 1
ATOM 769 C CA . HIS A 1 97 ? -3.714 -9.033 7.186 1.00 92.62 97 HIS A CA 1
ATOM 770 C C . HIS A 1 97 ? -3.251 -8.441 5.857 1.00 92.62 97 HIS A C 1
ATOM 772 O O . HIS A 1 97 ? -3.788 -8.807 4.801 1.00 92.62 97 HIS A O 1
ATOM 778 N N . ASN A 1 98 ? -2.218 -7.594 5.894 1.00 90.12 98 ASN A N 1
ATOM 779 C CA . ASN A 1 98 ? -1.756 -6.835 4.725 1.00 90.12 98 ASN A CA 1
ATOM 780 C C . ASN A 1 98 ? -1.469 -7.746 3.522 1.00 90.12 98 ASN A C 1
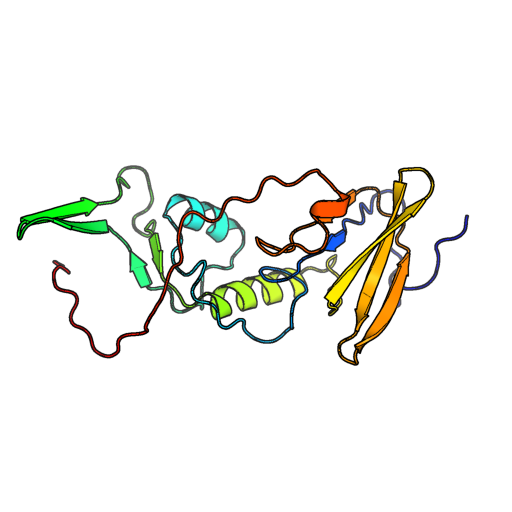ATOM 782 O O . ASN A 1 98 ? -1.891 -7.462 2.401 1.00 90.12 98 ASN A O 1
ATOM 786 N N . GLY A 1 99 ? -0.840 -8.898 3.759 1.00 89.00 99 GLY A N 1
ATOM 787 C CA . GLY A 1 99 ? -0.494 -9.832 2.694 1.00 89.00 99 GLY A CA 1
ATOM 788 C C . GLY A 1 99 ? -1.682 -10.303 1.851 1.00 89.00 99 GLY A C 1
ATOM 789 O O . GLY A 1 99 ? -1.544 -10.443 0.636 1.00 89.00 99 GLY A O 1
ATOM 790 N N . ARG A 1 100 ? -2.858 -10.516 2.465 1.00 90.75 100 ARG A N 1
ATOM 791 C CA . ARG A 1 100 ? -4.075 -10.928 1.734 1.00 90.75 100 ARG A CA 1
ATOM 792 C C . ARG A 1 100 ? -4.551 -9.811 0.810 1.00 90.75 100 ARG A C 1
ATOM 794 O O . ARG A 1 100 ? -4.864 -10.062 -0.349 1.00 90.75 100 ARG A O 1
ATOM 801 N N . PHE A 1 101 ? -4.539 -8.582 1.317 1.00 89.38 101 PHE A N 1
ATOM 802 C CA . PHE A 1 101 ? -4.908 -7.396 0.556 1.00 89.38 101 PHE A CA 1
ATOM 803 C C . PHE A 1 101 ? -3.979 -7.169 -0.643 1.00 89.38 101 PHE A C 1
ATOM 805 O O . PHE A 1 101 ? -4.454 -7.040 -1.772 1.00 89.38 101 PHE A O 1
ATOM 812 N N . ILE A 1 102 ? -2.659 -7.238 -0.440 1.00 87.00 102 ILE A N 1
ATOM 813 C CA . ILE A 1 102 ? -1.696 -7.106 -1.543 1.00 87.00 102 ILE A CA 1
ATOM 814 C C . ILE A 1 102 ? -1.884 -8.209 -2.590 1.00 87.00 102 ILE A C 1
ATOM 816 O O . ILE A 1 102 ? -1.833 -7.939 -3.791 1.00 87.00 102 ILE A O 1
ATOM 820 N N . GLN A 1 103 ? -2.121 -9.449 -2.162 1.00 86.38 103 GLN 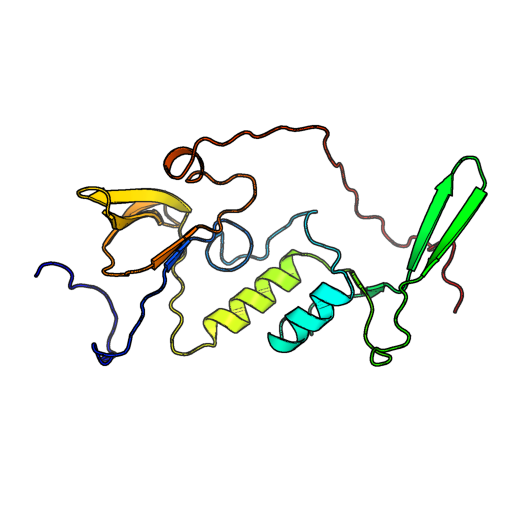A N 1
ATOM 821 C CA . GLN A 1 103 ? -2.355 -10.553 -3.089 1.00 86.38 103 GLN A CA 1
ATOM 822 C C . GLN A 1 103 ? -3.631 -10.345 -3.915 1.00 86.38 103 GLN A C 1
ATOM 824 O O . GLN A 1 103 ? -3.613 -10.582 -5.124 1.00 86.38 103 GLN A O 1
ATOM 829 N N . ARG A 1 104 ? -4.707 -9.825 -3.308 1.00 88.50 104 ARG A N 1
ATOM 830 C CA . ARG A 1 104 ? -5.946 -9.510 -4.033 1.00 88.50 104 ARG A CA 1
ATOM 831 C C . ARG A 1 104 ? -5.734 -8.412 -5.077 1.00 88.50 104 ARG A C 1
ATOM 833 O O . ARG A 1 104 ? -6.193 -8.576 -6.206 1.00 88.50 104 ARG A O 1
ATOM 840 N N . MET A 1 105 ? -4.977 -7.363 -4.743 1.00 86.88 105 MET A N 1
ATOM 841 C CA . MET A 1 105 ? -4.606 -6.315 -5.706 1.00 86.88 105 MET A CA 1
ATOM 842 C C . MET A 1 105 ? -3.779 -6.865 -6.875 1.00 86.88 105 MET A C 1
ATOM 844 O O . MET A 1 105 ? -4.057 -6.546 -8.029 1.00 86.88 105 MET A O 1
ATOM 848 N N . ARG A 1 106 ? -2.808 -7.746 -6.601 1.00 84.88 106 ARG A N 1
ATOM 849 C CA . ARG A 1 106 ? -1.993 -8.396 -7.643 1.00 84.88 106 ARG A CA 1
ATOM 850 C C . ARG A 1 106 ? -2.832 -9.248 -8.580 1.00 84.88 106 ARG A C 1
ATOM 852 O O . ARG A 1 106 ? -2.670 -9.145 -9.790 1.00 84.88 106 ARG A O 1
ATOM 859 N N . HIS A 1 107 ? -3.732 -10.066 -8.034 1.00 86.62 107 HIS A N 1
ATOM 860 C CA . HIS A 1 107 ? -4.635 -10.884 -8.844 1.00 86.62 107 HIS A CA 1
ATOM 861 C C . HIS A 1 107 ? -5.538 -10.011 -9.719 1.00 86.62 107 HIS A C 1
ATOM 863 O O . HIS A 1 107 ? -5.682 -10.289 -10.908 1.00 86.62 107 HIS A O 1
ATOM 869 N N . LYS A 1 108 ? -6.087 -8.920 -9.165 1.00 87.25 108 LYS A N 1
ATOM 870 C CA . LYS A 1 108 ? -6.905 -7.979 -9.937 1.00 87.25 108 LYS A CA 1
ATOM 871 C C . LYS A 1 108 ? -6.101 -7.355 -11.075 1.00 87.25 108 LYS A C 1
ATOM 873 O O . LYS A 1 108 ? -6.556 -7.395 -12.213 1.00 87.25 108 LYS A O 1
ATOM 878 N N . ALA A 1 109 ? -4.897 -6.857 -10.801 1.00 86.31 109 ALA A N 1
ATOM 879 C CA . ALA A 1 109 ? -4.041 -6.277 -11.831 1.00 86.31 109 ALA A CA 1
ATOM 880 C C . ALA A 1 109 ? -3.663 -7.299 -12.917 1.00 86.31 109 ALA A C 1
ATOM 882 O O . ALA A 1 109 ? -3.775 -6.993 -14.098 1.00 86.31 109 ALA A O 1
ATOM 883 N N . ALA A 1 110 ? -3.302 -8.528 -12.532 1.00 86.31 110 ALA A N 1
ATOM 884 C CA . ALA A 1 110 ? -2.961 -9.607 -13.462 1.00 86.31 110 ALA A CA 1
ATOM 885 C C . ALA A 1 110 ? -4.139 -10.053 -14.348 1.00 86.31 110 ALA A C 1
ATOM 887 O O . ALA A 1 110 ? -3.918 -10.608 -15.421 1.00 86.31 110 ALA A O 1
ATOM 888 N N . SER A 1 111 ? -5.381 -9.834 -13.903 1.00 87.94 111 SER A N 1
ATOM 889 C CA . SER A 1 111 ? -6.583 -10.155 -14.684 1.00 87.94 111 SER A CA 1
ATOM 890 C C . SER A 1 111 ? -6.876 -9.149 -15.803 1.00 87.94 111 SER A C 1
ATOM 892 O O . SER A 1 111 ? -7.682 -9.437 -16.688 1.00 87.94 111 SER A O 1
ATOM 894 N N . LEU A 1 112 ? -6.242 -7.970 -15.782 1.00 87.75 112 LEU A N 1
ATOM 895 C CA . LEU A 1 112 ? -6.478 -6.932 -16.778 1.00 87.75 112 LEU A CA 1
ATOM 896 C C . LEU A 1 112 ? -5.718 -7.245 -18.079 1.00 87.75 112 LEU A C 1
ATOM 898 O O . LEU A 1 112 ? -4.525 -7.542 -18.040 1.00 87.75 112 LEU A O 1
ATOM 902 N N . PRO A 1 113 ? -6.358 -7.114 -19.255 1.00 88.19 113 PRO A N 1
ATOM 903 C CA . PRO A 1 113 ? -5.777 -7.545 -20.531 1.00 88.19 113 PRO A CA 1
ATOM 904 C C . PRO A 1 113 ? -4.548 -6.736 -20.973 1.00 88.19 113 PRO A C 1
ATOM 906 O O . PRO A 1 113 ? -3.760 -7.228 -21.778 1.00 88.19 113 PRO A O 1
ATOM 909 N N . ASN A 1 114 ? -4.388 -5.518 -20.448 1.00 85.44 114 ASN A N 1
ATOM 910 C CA . ASN A 1 114 ? -3.327 -4.575 -20.813 1.00 85.44 114 ASN A CA 1
ATOM 911 C C . ASN A 1 114 ? -2.236 -4.462 -19.735 1.00 85.44 114 ASN A C 1
ATOM 913 O O . ASN A 1 114 ? -1.463 -3.507 -19.742 1.00 85.44 114 ASN A O 1
ATOM 917 N N . VAL A 1 115 ? -2.187 -5.401 -18.787 1.00 83.31 115 VAL A N 1
ATOM 918 C CA . VAL A 1 115 ? -1.190 -5.413 -17.712 1.00 83.31 115 VAL A CA 1
ATOM 919 C C . VAL A 1 115 ? -0.277 -6.621 -17.880 1.00 83.31 115 VAL A C 1
ATOM 921 O O . VAL A 1 115 ? -0.715 -7.768 -17.827 1.00 83.31 115 VAL A O 1
ATOM 924 N N . SER A 1 116 ? 1.018 -6.363 -18.046 1.00 81.88 116 SER A N 1
ATOM 925 C CA . SER A 1 116 ? 2.069 -7.378 -17.985 1.00 81.88 116 SER A CA 1
ATOM 926 C C . SER A 1 116 ? 2.831 -7.251 -16.672 1.00 81.88 116 SER A C 1
ATOM 928 O O . SER A 1 116 ? 3.292 -6.165 -16.326 1.00 81.88 116 SER A O 1
ATOM 930 N N . ILE A 1 117 ? 2.986 -8.361 -15.954 1.00 79.12 117 ILE A N 1
ATOM 931 C CA . ILE A 1 117 ? 3.702 -8.396 -14.67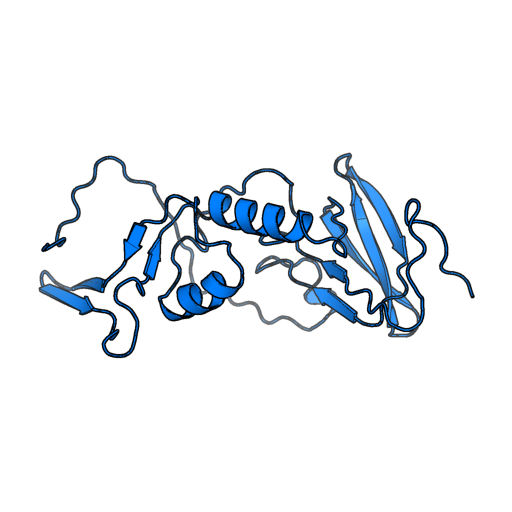7 1.00 79.12 117 ILE A CA 1
ATOM 932 C C . ILE A 1 117 ? 5.002 -9.169 -14.857 1.00 79.12 117 ILE A C 1
ATOM 934 O O . ILE A 1 117 ? 4.986 -10.343 -15.228 1.00 79.12 117 ILE A O 1
ATOM 938 N N . GLU A 1 118 ? 6.118 -8.522 -14.533 1.00 78.88 118 GLU A N 1
ATOM 939 C CA . GLU A 1 118 ? 7.428 -9.159 -14.446 1.00 78.88 118 GLU A CA 1
ATOM 940 C C . GLU A 1 118 ? 7.915 -9.170 -12.997 1.00 78.88 118 GLU A C 1
ATOM 942 O O . GLU A 1 118 ? 7.820 -8.180 -12.271 1.00 78.88 118 GLU A O 1
ATOM 947 N N . GLN A 1 119 ? 8.434 -10.317 -12.561 1.00 79.75 119 GLN A N 1
ATOM 948 C CA . GLN A 1 119 ? 8.990 -10.465 -11.224 1.00 79.75 119 GLN A CA 1
ATOM 949 C C . GLN A 1 119 ? 10.495 -10.179 -11.246 1.00 79.75 119 GLN A C 1
ATOM 951 O O . GLN A 1 119 ? 11.261 -10.903 -11.885 1.00 79.75 119 GLN A O 1
ATOM 956 N N . GLY A 1 120 ? 10.928 -9.202 -10.452 1.00 80.56 120 GLY A N 1
ATOM 957 C CA . GLY A 1 120 ? 12.339 -8.868 -10.286 1.00 80.56 120 GLY A CA 1
ATOM 958 C C . GLY A 1 120 ? 12.573 -7.891 -9.138 1.00 80.56 120 GLY A C 1
ATOM 959 O O . GLY A 1 120 ? 11.639 -7.268 -8.631 1.00 80.56 120 GLY A O 1
ATOM 960 N N . ILE A 1 121 ? 13.827 -7.777 -8.710 1.00 82.25 121 ILE A N 1
ATOM 961 C CA . ILE A 1 121 ? 14.267 -6.751 -7.761 1.00 82.25 121 ILE A CA 1
ATOM 962 C C . ILE A 1 121 ? 14.902 -5.635 -8.570 1.00 82.25 121 ILE A C 1
ATOM 964 O O . ILE A 1 121 ? 15.946 -5.845 -9.181 1.00 82.25 121 ILE A O 1
ATOM 968 N N . MET A 1 122 ? 14.273 -4.465 -8.574 1.00 84.25 122 MET A N 1
ATOM 969 C CA . MET A 1 122 ? 14.811 -3.317 -9.287 1.00 84.25 122 MET A CA 1
ATOM 970 C C . MET A 1 122 ? 16.126 -2.849 -8.662 1.00 84.25 122 MET A C 1
ATOM 972 O O . MET A 1 122 ? 16.213 -2.718 -7.438 1.00 84.25 122 MET A O 1
ATOM 976 N N . THR A 1 123 ? 17.128 -2.593 -9.501 1.00 86.31 123 THR A N 1
ATOM 977 C CA . THR A 1 123 ? 18.451 -2.124 -9.071 1.00 86.31 123 THR A CA 1
ATOM 978 C C . THR A 1 123 ? 18.719 -0.688 -9.496 1.00 86.31 123 THR A C 1
ATOM 980 O O . THR A 1 123 ? 19.233 0.078 -8.688 1.00 86.31 123 THR A O 1
ATOM 983 N N . SER A 1 124 ? 18.357 -0.300 -10.720 1.00 88.69 124 SER A N 1
ATOM 984 C CA . SER A 1 124 ? 18.599 1.056 -11.230 1.00 88.69 124 SER A CA 1
ATOM 985 C C . SER A 1 124 ? 17.685 1.399 -12.410 1.00 88.69 124 SER A C 1
ATOM 987 O O . SER A 1 124 ? 17.041 0.531 -13.007 1.00 88.69 124 SER A O 1
ATOM 989 N N . LEU A 1 125 ? 17.626 2.689 -12.741 1.00 88.75 125 LEU A N 1
ATOM 990 C CA . LEU A 1 125 ? 17.031 3.187 -13.978 1.00 88.75 125 LEU A CA 1
ATOM 991 C C . LEU A 1 125 ? 18.127 3.345 -15.037 1.00 88.75 125 LEU A C 1
ATOM 993 O O . LEU A 1 125 ? 19.252 3.721 -14.712 1.00 88.75 125 LEU A O 1
ATOM 997 N N . ILE A 1 126 ? 17.796 3.062 -16.296 1.00 89.81 126 ILE A N 1
ATOM 998 C CA . ILE A 1 126 ? 18.690 3.301 -17.434 1.00 89.81 126 ILE A CA 1
ATOM 999 C C . ILE A 1 126 ? 18.347 4.677 -17.989 1.00 89.81 126 ILE A C 1
ATOM 1001 O O . ILE A 1 126 ? 17.261 4.867 -18.540 1.00 89.81 126 ILE A O 1
ATOM 1005 N N . GLU A 1 127 ? 19.262 5.624 -17.826 1.00 90.31 127 GLU A N 1
ATOM 1006 C CA . GLU A 1 127 ? 19.098 7.006 -18.261 1.00 90.31 127 GLU A CA 1
ATOM 1007 C C . GLU A 1 127 ? 20.072 7.337 -19.390 1.00 90.31 127 GLU A C 1
ATOM 1009 O O . GLU A 1 127 ? 21.270 7.076 -19.294 1.00 90.31 127 GLU A O 1
ATOM 1014 N N . GLU A 1 128 ? 19.548 7.935 -20.457 1.00 90.81 128 GLU A N 1
ATOM 1015 C CA . GLU A 1 128 ? 20.324 8.426 -21.592 1.00 90.81 128 GLU A CA 1
ATOM 1016 C C . GLU A 1 128 ? 19.911 9.870 -21.877 1.00 90.81 128 GLU A C 1
ATOM 1018 O O . GLU A 1 128 ? 18.740 10.148 -22.149 1.00 90.81 128 GLU A O 1
ATOM 1023 N N . ASN A 1 129 ? 20.872 10.798 -21.823 1.00 90.00 129 ASN A N 1
ATOM 1024 C CA . ASN A 1 129 ? 20.660 12.226 -22.090 1.00 90.00 129 ASN A CA 1
ATOM 1025 C C . ASN A 1 129 ? 19.493 12.834 -21.284 1.00 90.00 129 ASN A C 1
ATOM 1027 O O . ASN A 1 129 ? 18.625 13.503 -21.846 1.00 90.00 129 ASN A O 1
ATOM 1031 N N . GLY A 1 130 ? 19.421 12.556 -19.978 1.00 86.75 130 GLY A N 1
ATOM 1032 C CA . GLY A 1 130 ? 18.351 13.076 -19.119 1.00 86.75 130 GLY A CA 1
ATOM 1033 C C . GLY A 1 130 ? 17.007 12.355 -19.264 1.00 86.75 130 GLY A C 1
ATOM 1034 O O . GLY A 1 130 ? 16.019 12.773 -18.666 1.00 86.75 130 GLY A O 1
ATOM 1035 N N . THR A 1 131 ? 16.927 11.308 -20.093 1.00 88.00 131 THR A N 1
ATOM 1036 C CA . THR A 1 131 ? 15.682 10.582 -20.373 1.00 88.00 131 THR A CA 1
ATOM 1037 C C . THR A 1 131 ? 15.796 9.129 -19.940 1.00 88.00 131 THR A C 1
ATOM 1039 O O . THR A 1 131 ? 16.699 8.415 -20.373 1.00 88.00 131 THR A O 1
ATOM 1042 N N . ILE A 1 132 ? 14.832 8.649 -19.153 1.00 88.56 132 ILE A N 1
ATOM 1043 C CA . ILE A 1 132 ? 14.757 7.231 -18.790 1.00 88.56 132 ILE A CA 1
ATOM 1044 C C . ILE A 1 132 ? 14.360 6.400 -20.019 1.00 88.56 132 ILE A C 1
ATOM 1046 O O . ILE A 1 132 ? 13.337 6.655 -20.658 1.00 88.56 132 ILE A O 1
ATOM 1050 N N . LYS A 1 133 ? 15.182 5.404 -20.357 1.00 89.25 133 LYS A N 1
ATOM 1051 C CA . LYS A 1 133 ? 15.003 4.486 -21.500 1.00 89.25 133 LYS A CA 1
ATOM 1052 C C . LYS A 1 133 ? 14.733 3.046 -21.087 1.00 89.25 133 LYS A C 1
ATOM 1054 O O . LYS A 1 133 ? 14.413 2.205 -21.928 1.00 89.25 133 LYS A O 1
ATOM 1059 N N . GLY A 1 134 ? 14.876 2.741 -19.805 1.00 87.62 134 GLY A N 1
ATOM 1060 C CA . GLY A 1 134 ? 14.648 1.400 -19.316 1.00 87.62 134 GLY A CA 1
ATOM 1061 C C . GLY A 1 134 ? 14.981 1.240 -17.850 1.00 87.62 134 GLY A C 1
ATOM 1062 O O . GLY A 1 134 ? 15.144 2.203 -17.098 1.00 87.62 134 GLY A O 1
ATOM 1063 N N . VAL A 1 135 ? 15.076 -0.019 -17.458 1.00 86.88 135 VAL A N 1
ATOM 1064 C CA . VAL A 1 135 ? 15.261 -0.434 -16.075 1.00 86.88 135 VAL A CA 1
ATOM 1065 C C . VAL A 1 135 ? 16.231 -1.607 -15.989 1.00 86.88 135 VAL A C 1
ATOM 1067 O O . VAL A 1 135 ? 16.230 -2.480 -16.862 1.00 86.88 135 VAL A O 1
ATOM 1070 N N . GLN A 1 136 ? 17.034 -1.649 -14.927 1.00 88.44 136 GLN A N 1
ATOM 1071 C CA . GLN A 1 136 ? 17.863 -2.804 -14.582 1.00 88.44 136 GLN A CA 1
ATOM 1072 C C . GLN A 1 136 ? 17.305 -3.482 -13.340 1.00 88.44 136 GLN A C 1
ATOM 1074 O O . GLN A 1 136 ? 16.946 -2.823 -12.361 1.00 88.44 136 GLN A O 1
ATOM 1079 N N . TYR A 1 137 ? 17.246 -4.806 -13.365 1.00 85.81 137 TYR A N 1
ATOM 1080 C CA . TYR A 1 137 ? 16.708 -5.595 -12.270 1.00 85.81 137 TYR A CA 1
ATOM 1081 C C . TYR A 1 137 ? 17.415 -6.940 -12.144 1.00 85.81 137 TYR A C 1
ATOM 1083 O O . TYR A 1 137 ? 17.976 -7.488 -13.092 1.00 85.81 137 TYR A O 1
ATOM 1091 N N . LYS A 1 138 ? 17.333 -7.516 -10.948 1.00 85.25 138 LYS A N 1
ATOM 1092 C CA . LYS A 1 138 ? 17.736 -8.893 -10.676 1.00 85.25 138 LYS A CA 1
ATOM 1093 C C . LYS A 1 138 ? 16.531 -9.808 -10.801 1.00 85.25 138 LYS A C 1
ATOM 1095 O O . LYS A 1 138 ? 15.498 -9.601 -10.159 1.00 85.25 138 LYS A O 1
ATOM 1100 N N . THR A 1 139 ? 16.667 -10.835 -11.627 1.00 83.06 139 THR A N 1
ATOM 1101 C CA . THR A 1 139 ? 15.675 -11.911 -11.753 1.00 83.06 139 THR A CA 1
ATOM 1102 C C . THR A 1 139 ? 15.590 -12.730 -10.460 1.00 83.06 139 THR A C 1
ATOM 1104 O O . THR A 1 139 ? 16.461 -12.650 -9.593 1.00 83.06 139 THR A O 1
ATOM 1107 N N . LYS A 1 140 ? 14.575 -13.598 -10.339 1.00 76.00 140 LYS A N 1
ATOM 1108 C CA . LYS A 1 140 ? 14.444 -14.530 -9.200 1.00 76.00 140 LYS A CA 1
ATOM 1109 C C . LYS A 1 140 ? 15.700 -15.394 -8.977 1.00 76.00 140 LYS A C 1
ATOM 1111 O O . LYS A 1 140 ? 15.977 -15.766 -7.846 1.00 76.00 140 LYS A O 1
ATOM 1116 N N . GLY A 1 141 ? 16.457 -15.693 -10.037 1.00 80.69 141 GLY A N 1
ATOM 1117 C CA . GLY A 1 141 ? 17.716 -16.444 -9.967 1.00 80.69 141 GLY A CA 1
ATOM 1118 C C . GLY A 1 141 ? 18.948 -15.598 -9.628 1.00 80.69 141 GLY A C 1
ATOM 1119 O O . GLY A 1 141 ? 20.061 -16.088 -9.775 1.00 80.69 141 GLY A O 1
ATOM 1120 N N . GLY A 1 142 ? 18.778 -14.324 -9.260 1.00 83.12 142 GLY A N 1
ATOM 1121 C CA . GLY A 1 142 ? 19.867 -13.411 -8.899 1.00 83.12 142 GLY A CA 1
ATOM 1122 C C . GLY A 1 142 ? 20.648 -12.833 -10.082 1.00 83.12 142 GLY A C 1
ATOM 1123 O O . GLY A 1 142 ? 21.491 -11.965 -9.877 1.00 83.12 142 GLY A O 1
ATOM 1124 N N . ARG A 1 143 ? 20.360 -13.264 -11.317 1.00 88.75 143 ARG A N 1
ATOM 1125 C CA . ARG A 1 143 ? 21.002 -12.729 -12.526 1.00 88.75 143 ARG A CA 1
ATOM 1126 C C . ARG A 1 143 ? 20.508 -11.320 -12.805 1.00 88.75 143 ARG A C 1
ATOM 1128 O O . ARG A 1 143 ? 19.293 -11.098 -12.803 1.00 88.75 143 ARG A O 1
ATOM 1135 N N . GLU A 1 144 ? 21.442 -10.421 -13.081 1.00 90.19 144 GLU A N 1
ATOM 1136 C CA . GLU A 1 144 ? 21.145 -9.083 -13.581 1.00 90.19 144 GLU A CA 1
ATOM 1137 C C . GLU A 1 144 ? 20.572 -9.154 -14.994 1.00 90.19 144 GLU A C 1
ATOM 1139 O O . GLU A 1 144 ? 20.885 -10.043 -15.792 1.00 90.19 144 GLU A O 1
ATOM 1144 N N . SER A 1 145 ? 19.635 -8.263 -15.274 1.00 86.12 145 SER A N 1
ATOM 1145 C CA . SER A 1 145 ? 18.920 -8.171 -16.536 1.00 86.12 145 SER A CA 1
ATOM 1146 C C . SER A 1 145 ? 18.478 -6.731 -16.751 1.00 86.12 145 SER A C 1
ATOM 1148 O O . SER A 1 145 ? 18.243 -5.989 -15.798 1.00 86.12 145 SER A O 1
ATOM 1150 N N . SER A 1 146 ? 18.347 -6.357 -18.018 1.00 87.00 146 SER A N 1
ATOM 1151 C CA . SER A 1 146 ? 17.942 -5.019 -18.432 1.00 87.00 146 SER A CA 1
ATOM 1152 C C . SER A 1 146 ? 16.741 -5.123 -19.355 1.00 87.00 146 SER A C 1
ATOM 1154 O O . SER A 1 146 ? 16.733 -5.948 -20.272 1.00 87.00 146 SER A O 1
ATOM 1156 N N . SER A 1 147 ? 15.752 -4.263 -19.134 1.00 83.12 147 SER A N 1
ATOM 1157 C CA . SER A 1 147 ? 14.622 -4.083 -20.043 1.00 83.12 147 SER A CA 1
ATOM 1158 C C . SER A 1 147 ? 14.632 -2.645 -20.547 1.00 83.12 147 SER A C 1
ATOM 1160 O O . SER A 1 147 ? 14.411 -1.710 -19.779 1.00 83.12 147 SER A O 1
ATOM 1162 N N . TYR A 1 148 ? 14.893 -2.484 -21.843 1.00 82.69 148 TYR A N 1
ATOM 1163 C CA . TYR A 1 148 ? 14.730 -1.219 -22.556 1.00 82.69 148 TYR A CA 1
ATOM 1164 C C . TYR A 1 148 ? 13.286 -1.113 -23.021 1.00 82.69 148 TYR A C 1
ATOM 1166 O O . TYR A 1 148 ? 12.785 -2.021 -23.689 1.00 82.69 148 TYR A O 1
ATOM 1174 N N . ILE A 1 149 ? 12.609 -0.037 -22.636 1.00 75.12 149 ILE A N 1
ATOM 1175 C CA . ILE A 1 149 ? 11.188 0.142 -22.917 1.00 75.12 149 ILE A CA 1
ATOM 1176 C C . ILE A 1 149 ? 10.967 1.577 -23.384 1.00 75.12 149 ILE A C 1
ATOM 1178 O O . ILE A 1 149 ? 11.389 2.545 -22.754 1.00 75.12 149 ILE A O 1
ATOM 1182 N N . CYS A 1 150 ? 10.276 1.729 -24.508 1.00 73.44 150 CYS A N 1
ATOM 1183 C CA . CYS A 1 150 ? 9.948 3.040 -25.049 1.00 73.44 150 CYS A CA 1
ATOM 1184 C C . CYS A 1 150 ? 8.650 3.555 -24.416 1.00 73.44 150 CYS A C 1
ATOM 1186 O O . CYS A 1 150 ? 7.623 3.673 -25.078 1.00 73.44 150 CYS A O 1
ATOM 1188 N N . SER A 1 151 ? 8.713 3.858 -23.121 1.00 81.31 151 SER A N 1
ATOM 1189 C CA . SER A 1 151 ? 7.607 4.452 -22.380 1.00 81.31 151 SER A CA 1
ATOM 1190 C C . SER A 1 151 ? 7.836 5.954 -22.174 1.00 81.31 151 SER A C 1
ATOM 1192 O O . SER A 1 151 ? 8.941 6.351 -21.798 1.00 81.31 151 SER A O 1
ATOM 1194 N N . PRO A 1 152 ? 6.807 6.799 -22.366 1.00 81.38 152 PRO A N 1
ATOM 1195 C CA . PRO A 1 152 ? 6.872 8.202 -21.971 1.00 81.38 152 PRO A CA 1
ATOM 1196 C C . PRO A 1 152 ? 6.810 8.403 -20.445 1.00 81.38 152 PRO A C 1
ATOM 1198 O O . PRO A 1 152 ? 7.130 9.493 -19.977 1.00 81.38 152 PRO A O 1
ATOM 1201 N N . TYR A 1 153 ? 6.407 7.389 -19.663 1.00 82.69 153 TYR A N 1
ATOM 1202 C CA . TYR A 1 153 ? 6.170 7.516 -18.222 1.00 82.69 153 TYR A CA 1
ATOM 1203 C C . TYR A 1 153 ? 6.673 6.316 -17.411 1.00 82.69 153 TYR A C 1
ATOM 1205 O O . TYR A 1 153 ? 6.206 5.183 -17.546 1.00 82.69 153 TYR A O 1
ATOM 1213 N N . TYR A 1 154 ? 7.542 6.614 -16.448 1.00 84.88 154 TYR A N 1
ATOM 1214 C CA . TYR A 1 154 ? 8.034 5.670 -15.452 1.00 84.88 154 TYR A CA 1
ATOM 1215 C C . TYR A 1 154 ? 7.505 6.069 -14.076 1.00 84.88 154 TYR A C 1
ATOM 1217 O O . TYR A 1 154 ? 7.742 7.182 -13.609 1.00 84.88 154 TYR A O 1
ATOM 1225 N N . ILE A 1 155 ? 6.793 5.160 -13.415 1.00 86.06 155 ILE A N 1
ATOM 1226 C CA . ILE A 1 155 ? 6.233 5.367 -12.080 1.00 86.06 155 ILE A CA 1
ATOM 1227 C C . ILE A 1 155 ? 7.018 4.512 -11.092 1.00 86.06 155 ILE A C 1
ATOM 1229 O O . ILE A 1 155 ? 6.958 3.284 -11.130 1.00 86.06 155 ILE A O 1
ATOM 1233 N N . VAL A 1 156 ? 7.734 5.154 -10.172 1.00 85.62 156 VAL A N 1
ATOM 1234 C CA . VAL A 1 156 ? 8.464 4.467 -9.102 1.00 85.62 156 VAL A CA 1
ATOM 1235 C C . VAL A 1 156 ? 7.614 4.426 -7.832 1.00 85.62 156 VAL A C 1
ATOM 1237 O O . VAL A 1 156 ? 7.173 5.452 -7.322 1.00 85.62 156 VAL A O 1
ATOM 1240 N N . CYS A 1 157 ? 7.344 3.216 -7.345 1.00 85.19 157 CYS A N 1
ATOM 1241 C CA . CYS A 1 157 ? 6.458 2.900 -6.221 1.00 85.19 157 CYS A CA 1
ATOM 1242 C C . CYS A 1 157 ? 7.076 1.795 -5.338 1.00 85.19 157 CYS A C 1
ATOM 1244 O O . CYS A 1 157 ? 6.430 0.807 -4.982 1.00 85.19 157 CYS A O 1
ATOM 1246 N N . ASP A 1 158 ? 8.354 1.933 -4.991 1.00 80.00 158 ASP A N 1
ATOM 1247 C CA . ASP A 1 158 ? 9.166 0.951 -4.259 1.00 80.00 158 ASP A CA 1
ATOM 1248 C C . ASP A 1 158 ? 9.220 1.178 -2.732 1.00 80.00 158 ASP A C 1
ATOM 1250 O O . ASP A 1 158 ? 10.154 0.765 -2.047 1.00 80.00 158 ASP A O 1
ATOM 1254 N N . ASN A 1 159 ? 8.137 1.746 -2.184 1.00 81.31 159 ASN A N 1
ATOM 1255 C CA . ASN A 1 159 ? 7.872 1.931 -0.751 1.00 81.31 159 ASN A CA 1
ATOM 1256 C C . ASN A 1 159 ? 8.891 2.812 0.004 1.00 81.31 159 ASN A C 1
ATOM 1258 O O . ASN A 1 159 ? 9.717 3.521 -0.564 1.00 81.31 159 ASN A O 1
ATOM 1262 N N . CYS A 1 160 ? 8.782 2.826 1.338 1.00 83.44 160 CYS A N 1
ATOM 1263 C CA . CYS A 1 160 ? 9.582 3.673 2.221 1.00 83.44 160 CYS A CA 1
ATOM 1264 C C . CYS A 1 160 ? 11.088 3.361 2.201 1.00 83.44 160 CYS A C 1
ATOM 1266 O O . CYS A 1 160 ? 11.874 4.252 2.523 1.00 83.44 160 CYS A O 1
ATOM 1268 N N . PHE A 1 161 ? 11.488 2.162 1.767 1.00 83.75 161 PHE A N 1
ATOM 1269 C CA . PHE A 1 161 ? 12.883 1.717 1.623 1.00 83.75 161 PHE A CA 1
ATOM 1270 C C . PHE A 1 161 ? 13.362 1.733 0.165 1.00 83.75 161 PHE A C 1
ATOM 1272 O O . PHE A 1 161 ? 14.184 0.911 -0.224 1.00 83.75 161 PHE A O 1
ATOM 1279 N N . SER A 1 162 ? 12.816 2.645 -0.641 1.00 83.94 162 SER A N 1
ATOM 1280 C CA . SER A 1 162 ? 13.167 2.811 -2.049 1.00 83.94 162 SER A CA 1
ATOM 1281 C C . SER A 1 162 ? 14.679 2.846 -2.293 1.00 83.94 162 SER A C 1
ATOM 1283 O O . SER A 1 162 ? 15.380 3.664 -1.686 1.00 83.94 162 SER A O 1
ATOM 1285 N N . ASN A 1 163 ? 15.146 2.011 -3.226 1.00 80.69 163 ASN A N 1
ATOM 1286 C CA . ASN A 1 163 ? 16.534 2.008 -3.705 1.00 80.69 163 ASN A CA 1
ATOM 1287 C C . ASN A 1 163 ? 16.762 3.094 -4.767 1.00 80.69 163 ASN A C 1
ATOM 1289 O O . ASN A 1 163 ? 17.885 3.546 -4.961 1.00 80.69 163 ASN A O 1
ATOM 1293 N N . LEU A 1 164 ? 15.696 3.519 -5.453 1.00 86.44 164 LEU A N 1
ATOM 1294 C CA . LEU A 1 164 ? 15.765 4.465 -6.570 1.00 86.44 164 LEU A CA 1
ATOM 1295 C C . LEU A 1 164 ? 15.585 5.923 -6.140 1.00 86.44 164 LEU A C 1
ATOM 1297 O O . LEU A 1 164 ? 15.898 6.846 -6.883 1.00 86.44 164 LEU A O 1
ATOM 1301 N N . ARG A 1 165 ? 15.074 6.167 -4.933 1.00 88.38 165 ARG A N 1
ATOM 1302 C CA . ARG A 1 165 ? 14.763 7.522 -4.465 1.00 88.38 165 ARG A CA 1
ATOM 1303 C C . ARG A 1 165 ? 15.967 8.467 -4.502 1.00 88.38 165 ARG A C 1
ATOM 1305 O O . ARG A 1 165 ? 15.789 9.625 -4.850 1.00 88.38 165 ARG A O 1
ATOM 1312 N N . HIS A 1 166 ? 17.170 7.985 -4.191 1.00 86.81 166 HIS A N 1
ATOM 1313 C CA . HIS A 1 166 ? 18.388 8.806 -4.230 1.00 86.81 166 HIS A CA 1
ATOM 1314 C C . HIS A 1 166 ? 18.802 9.230 -5.644 1.00 86.81 166 HIS A C 1
ATOM 1316 O O . HIS A 1 166 ? 19.435 10.270 -5.786 1.00 86.81 166 HIS A O 1
ATOM 1322 N N . SER A 1 167 ? 18.462 8.454 -6.681 1.00 86.00 167 SER A N 1
ATOM 1323 C CA . SER A 1 167 ? 18.754 8.842 -8.067 1.00 86.00 167 SER A CA 1
ATOM 1324 C C . SER A 1 167 ? 17.714 9.809 -8.633 1.00 86.00 167 SER A C 1
ATOM 1326 O O . SER A 1 167 ? 17.976 10.469 -9.628 1.00 86.00 167 SER A O 1
ATOM 1328 N N . LEU A 1 168 ? 16.529 9.887 -8.020 1.00 88.06 168 LEU A N 1
ATOM 1329 C CA . LEU A 1 168 ? 15.405 10.695 -8.504 1.00 88.06 168 LEU A CA 1
ATOM 1330 C C . LEU A 1 168 ? 15.250 12.030 -7.771 1.00 88.06 168 LEU A C 1
ATOM 1332 O O . LEU A 1 168 ? 14.662 12.967 -8.308 1.00 88.06 168 LEU A O 1
ATOM 1336 N N . CYS A 1 169 ? 15.725 12.128 -6.531 1.00 88.00 169 CYS A N 1
ATOM 1337 C CA . CYS A 1 169 ? 15.687 13.360 -5.755 1.00 88.00 169 CYS A CA 1
ATOM 1338 C C . CYS A 1 169 ? 16.769 13.360 -4.668 1.00 88.00 169 CYS A C 1
ATOM 1340 O O . CYS A 1 169 ? 17.470 12.373 -4.474 1.00 88.00 169 CYS A O 1
ATOM 1342 N N . ASN A 1 170 ? 16.896 14.469 -3.935 1.00 90.12 170 ASN A N 1
ATOM 1343 C CA . ASN A 1 170 ? 17.707 14.532 -2.719 1.00 90.12 170 ASN A CA 1
ATOM 1344 C C . ASN A 1 170 ? 16.824 14.218 -1.493 1.00 90.12 170 ASN A C 1
ATOM 1346 O O . ASN A 1 170 ? 16.128 15.120 -1.006 1.00 90.12 170 ASN A O 1
ATOM 1350 N N . PRO A 1 171 ? 16.770 12.963 -1.005 1.00 86.00 171 PRO A N 1
ATOM 1351 C CA . PRO A 1 171 ? 15.840 12.599 0.050 1.00 86.00 171 PRO A CA 1
ATOM 1352 C C . PRO A 1 171 ? 16.293 13.115 1.414 1.00 86.00 171 PRO A C 1
ATOM 1354 O O . PRO A 1 171 ? 17.430 12.926 1.835 1.00 86.00 171 PRO A O 1
ATOM 1357 N N . LYS A 1 172 ? 15.347 13.677 2.167 1.00 87.12 172 LYS A N 1
ATOM 1358 C CA . LYS A 1 172 ? 15.504 13.966 3.595 1.00 87.12 172 LYS A CA 1
ATOM 1359 C C . LYS A 1 172 ? 14.675 12.959 4.385 1.00 87.12 172 LYS A C 1
ATOM 1361 O O . LYS A 1 172 ? 13.479 13.161 4.578 1.00 87.12 172 LYS A O 1
ATOM 1366 N N . VAL A 1 173 ? 15.290 11.846 4.785 1.00 87.44 173 VAL A N 1
ATOM 1367 C CA . VAL A 1 173 ? 14.626 10.818 5.602 1.00 87.44 173 VAL A CA 1
ATOM 1368 C C . VAL A 1 173 ? 14.949 11.069 7.071 1.00 87.44 173 VAL A C 1
ATOM 1370 O O . VAL A 1 173 ? 16.114 11.095 7.450 1.00 87.44 173 VAL A O 1
ATOM 1373 N N . ASN A 1 174 ? 13.915 11.239 7.893 1.00 91.75 174 ASN A N 1
ATOM 1374 C CA . ASN A 1 174 ? 14.031 11.303 9.347 1.00 91.75 174 ASN A CA 1
ATOM 1375 C C . ASN A 1 174 ? 13.286 10.111 9.962 1.00 91.75 174 ASN A C 1
ATOM 1377 O O . ASN A 1 174 ? 12.147 9.841 9.576 1.00 91.75 174 ASN A O 1
ATOM 1381 N N . VAL A 1 175 ? 13.919 9.413 10.906 1.00 92.81 175 VAL A N 1
ATOM 1382 C CA . VAL A 1 175 ? 13.340 8.262 11.612 1.00 92.81 175 VAL A CA 1
ATOM 1383 C C . VAL A 1 175 ? 13.075 8.672 13.063 1.00 92.81 175 VAL A C 1
ATOM 1385 O O . VAL A 1 175 ? 13.991 8.624 13.881 1.00 92.81 175 VAL A O 1
ATOM 1388 N N . PRO A 1 176 ? 11.846 9.104 13.402 1.00 95.44 176 PRO A N 1
ATOM 1389 C CA . PRO A 1 176 ? 11.551 9.618 14.739 1.00 95.44 176 PRO A CA 1
ATOM 1390 C C . PRO A 1 176 ? 11.412 8.511 15.793 1.00 95.44 176 PRO A C 1
ATOM 1392 O O . PRO A 1 176 ? 11.631 8.759 16.975 1.00 95.44 176 PRO A O 1
ATOM 1395 N N . SER A 1 177 ? 10.998 7.308 15.390 1.00 96.31 177 SER A N 1
ATOM 1396 C CA . SER A 1 177 ? 10.753 6.176 16.285 1.00 96.31 177 SER A CA 1
ATOM 1397 C C . SER A 1 177 ? 10.615 4.865 15.501 1.00 96.31 177 SER A C 1
ATOM 1399 O O . SER A 1 177 ? 10.703 4.846 14.271 1.00 96.31 177 SER A O 1
ATOM 1401 N N . TYR A 1 178 ? 10.375 3.771 16.228 1.00 94.38 178 TYR A N 1
ATOM 1402 C CA . TYR A 1 178 ? 10.156 2.432 15.687 1.00 94.38 178 TYR A CA 1
ATOM 1403 C C . TYR A 1 178 ? 8.849 1.850 16.228 1.00 94.38 178 TYR A C 1
ATOM 1405 O O . TYR A 1 178 ? 8.466 2.112 17.368 1.00 94.38 178 TYR A O 1
ATOM 1413 N N . PHE A 1 179 ? 8.174 1.043 15.413 1.00 93.44 179 PHE A N 1
ATOM 1414 C CA . PHE A 1 179 ? 7.000 0.272 15.818 1.00 93.44 179 PHE A CA 1
ATOM 1415 C C . PHE A 1 179 ? 7.386 -1.197 15.981 1.00 93.44 179 PHE A C 1
ATOM 1417 O O . PHE A 1 179 ? 7.962 -1.791 15.072 1.00 93.44 179 PHE A O 1
ATOM 1424 N N . VAL A 1 180 ? 7.025 -1.780 17.123 1.00 94.25 180 VAL A N 1
ATOM 1425 C CA . VAL A 1 180 ? 7.127 -3.218 17.399 1.00 94.25 180 VAL A CA 1
ATOM 1426 C C . VAL A 1 180 ? 5.706 -3.754 17.527 1.00 94.25 180 VAL A C 1
ATOM 1428 O O . VAL A 1 180 ? 4.876 -3.137 18.192 1.00 94.25 180 VAL A O 1
ATOM 1431 N N . SER A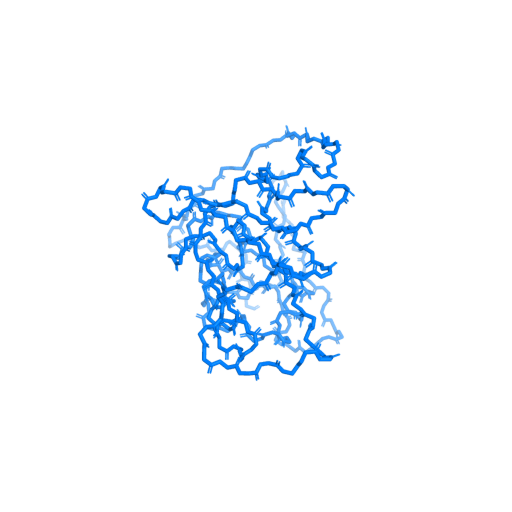 1 181 ? 5.409 -4.867 16.861 1.00 91.12 181 SER A N 1
ATOM 1432 C CA . SER A 1 181 ? 4.063 -5.441 16.805 1.00 91.12 181 SER A CA 1
ATOM 1433 C C . SER A 1 181 ? 4.074 -6.903 17.232 1.00 91.12 181 SER A C 1
ATOM 1435 O O . SER A 1 181 ? 5.046 -7.617 16.986 1.00 91.12 181 SER A O 1
ATOM 1437 N N . LEU A 1 182 ? 2.976 -7.333 17.852 1.00 92.19 182 LE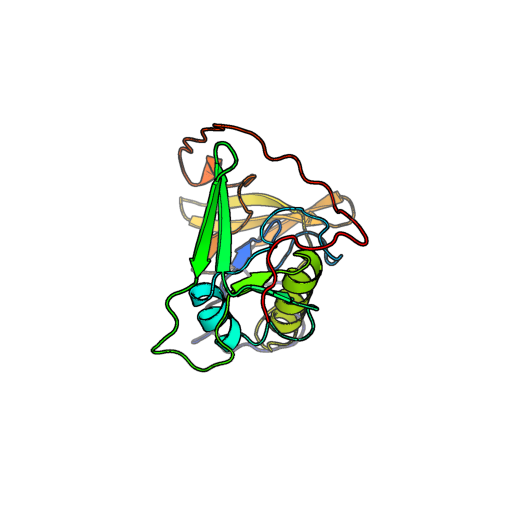U A N 1
ATOM 1438 C CA . LEU A 1 182 ? 2.704 -8.705 18.263 1.00 92.19 182 LEU A CA 1
ATOM 1439 C C . LEU A 1 182 ? 1.276 -9.060 17.852 1.00 92.19 182 LEU A C 1
ATOM 1441 O O . LEU A 1 182 ? 0.365 -8.240 17.983 1.00 92.19 182 LEU A O 1
ATOM 1445 N N . VAL A 1 183 ? 1.076 -10.293 17.394 1.00 91.25 183 VAL A N 1
ATOM 1446 C CA . VAL A 1 183 ? -0.264 -10.845 17.182 1.00 91.25 183 VAL A CA 1
ATOM 1447 C C . VAL A 1 183 ? -0.708 -11.494 18.484 1.00 91.25 183 VAL A C 1
ATOM 1449 O O . VAL A 1 183 ? -0.025 -12.369 19.009 1.00 91.25 183 VAL A O 1
ATOM 1452 N N . LEU A 1 184 ? -1.840 -11.041 19.014 1.00 92.31 184 LEU A N 1
ATOM 1453 C CA . LEU A 1 184 ? -2.436 -11.611 20.214 1.00 92.31 184 LEU A CA 1
ATOM 1454 C C . LEU A 1 184 ? -3.609 -12.504 19.823 1.00 92.31 184 LEU A C 1
ATOM 1456 O O . LEU A 1 184 ? -4.501 -12.086 19.083 1.00 92.31 184 LEU A O 1
ATOM 1460 N N . GLU A 1 185 ? -3.623 -13.720 20.351 1.00 93.25 185 GLU A N 1
ATOM 1461 C CA . GLU A 1 185 ? -4.674 -14.695 20.082 1.00 93.25 185 GLU A CA 1
ATOM 1462 C C . GLU A 1 185 ? -5.714 -14.691 21.203 1.00 93.25 185 GLU A C 1
ATOM 1464 O O . GLU A 1 185 ? -5.395 -14.487 22.374 1.00 93.25 185 GLU A O 1
ATOM 1469 N N . ASN A 1 186 ? -6.981 -14.908 20.839 1.00 92.06 186 ASN A N 1
ATOM 1470 C CA . ASN A 1 186 ? -8.093 -15.093 21.781 1.00 92.06 186 ASN A CA 1
ATOM 1471 C C . ASN A 1 186 ? -8.272 -13.960 22.810 1.00 92.06 186 ASN A C 1
ATOM 1473 O O . ASN A 1 186 ? -8.769 -14.167 23.919 1.00 92.06 186 ASN A O 1
ATOM 1477 N N . CYS A 1 187 ? -7.896 -12.736 22.439 1.00 88.94 187 CYS A N 1
ATOM 1478 C CA . CYS A 1 187 ? -8.060 -11.569 23.291 1.00 88.94 187 CYS A CA 1
ATOM 1479 C C . CYS A 1 187 ? -9.500 -11.050 23.283 1.00 88.94 187 CYS A C 1
ATOM 1481 O O . CYS A 1 187 ? -10.123 -10.874 22.235 1.00 88.94 187 CYS A O 1
ATOM 1483 N N . LYS A 1 188 ? -10.013 -10.734 24.475 1.00 84.25 188 LYS A N 1
ATOM 1484 C CA . LYS A 1 188 ? -11.286 -10.029 24.628 1.00 84.25 188 LYS A CA 1
ATOM 1485 C C . LYS A 1 188 ? -11.059 -8.539 24.405 1.00 84.25 188 LYS A C 1
ATOM 1487 O O . LYS A 1 188 ? -10.277 -7.908 25.112 1.00 84.25 188 LYS A O 1
ATOM 1492 N N . LEU A 1 189 ? -11.770 -7.968 23.442 1.00 77.94 189 LEU A N 1
ATOM 1493 C CA . LEU A 1 189 ? -11.777 -6.526 23.230 1.00 77.94 189 LEU A CA 1
ATOM 1494 C C . LEU A 1 189 ? -12.589 -5.860 24.352 1.00 77.94 189 LEU A C 1
ATOM 1496 O O . LEU A 1 189 ? -13.779 -6.123 24.505 1.00 77.94 189 LEU A O 1
ATOM 1500 N N . LEU A 1 190 ? -11.930 -5.006 25.138 1.00 69.44 190 LEU A N 1
ATOM 1501 C CA . LEU A 1 190 ? -12.464 -4.440 26.385 1.00 69.44 190 LEU A CA 1
ATOM 1502 C C . LEU A 1 190 ? -13.711 -3.556 26.196 1.00 69.44 190 LEU A C 1
ATOM 1504 O O . LEU A 1 190 ? -14.481 -3.386 27.135 1.00 69.44 190 LEU A O 1
ATOM 1508 N N . LEU A 1 191 ? -13.913 -2.986 25.004 1.00 65.12 191 LEU A N 1
ATOM 1509 C CA . LEU A 1 191 ? -15.023 -2.079 24.695 1.00 65.12 191 LEU A CA 1
ATOM 1510 C C . LEU A 1 191 ? -15.567 -2.347 23.287 1.00 65.12 191 LEU A C 1
ATOM 1512 O O . LEU A 1 191 ? -15.393 -1.554 22.363 1.00 65.12 191 LEU A O 1
ATOM 1516 N N . VAL A 1 192 ? -16.240 -3.483 23.128 1.00 54.84 192 VAL A N 1
ATOM 1517 C CA . VAL A 1 192 ? -17.132 -3.738 21.990 1.00 54.84 192 VAL A CA 1
ATOM 1518 C C . VAL A 1 192 ? -18.545 -3.731 22.551 1.00 54.84 192 VAL A C 1
ATOM 1520 O O . VAL A 1 192 ? -19.088 -4.779 22.890 1.00 54.84 192 VAL A O 1
ATOM 1523 N N . SER A 1 193 ? -19.135 -2.547 22.738 1.00 44.56 193 SER A N 1
ATOM 1524 C CA . SER A 1 193 ? -20.588 -2.508 22.912 1.00 44.56 193 SER A CA 1
ATOM 1525 C C . SER A 1 193 ? -21.202 -2.859 21.558 1.00 44.56 193 SER A C 1
ATOM 1527 O O . SER A 1 193 ? -20.785 -2.295 20.541 1.00 44.56 193 SER A O 1
ATOM 1529 N N . LYS A 1 194 ? -22.138 -3.814 21.555 1.00 40.66 194 LYS A N 1
ATOM 1530 C CA . LYS A 1 194 ? -23.016 -4.060 20.405 1.00 40.66 194 LYS A CA 1
ATOM 1531 C C . LYS A 1 194 ? -23.685 -2.767 19.944 1.00 40.66 194 LYS A C 1
ATOM 1533 O O . LYS A 1 194 ? -23.892 -1.876 20.802 1.00 40.66 194 LYS A O 1
#